Protein AF-A0A849ZFU4-F1 (afdb_monomer_lite)

Sequence (207 aa):
TGYGSMSGAARADALMAKTKLSFPTVVPKWFFINEISAGSWPDQAAYRSWVVAFAKRLSQHHGRSVIIAAPFRTPGHHPDSWKALASYAYVAAEVYLTGAEINKSGNSVSYARGKYQQSIDAYASVGVPKSRLMLVEHFGNTAAGADWGRAGVSEAGWKNAIEARSTAAGDLGFAGFISYSWAGNQHGETQANRIEAIGTYAAQSLP

Secondary structure (DSSP, 8-state):
--TTTS-HHHHHHHHHHHHHHH-SS---SEEEE----TTHHHH-HHHHHHHHHHHHIIIIIT--EEEEEE--SS--S-HHHHHHHHTTSEEEEE----HHHHHHTTS-HHHHHHHHHHHHHHHHHTT--GGGEEEEEE--BPPTT-SSTTTT--HHHHHHHHHHHHHHHHTS--S-EEEE-SS-BTT---HHHHHHHHHHHHHS---

Structure (mmCIF, N/CA/C/O backbone):
data_AF-A0A849ZFU4-F1
#
_entry.id   AF-A0A849ZFU4-F1
#
loop_
_atom_site.group_PDB
_atom_site.id
_atom_site.type_symbol
_atom_site.label_atom_id
_atom_site.label_alt_id
_atom_site.label_comp_id
_atom_site.label_asym_id
_atom_site.label_entity_id
_atom_site.label_seq_id
_atom_site.pdbx_PDB_ins_code
_atom_site.Cartn_x
_atom_site.Cartn_y
_atom_site.Cartn_z
_atom_site.occupancy
_atom_site.B_iso_or_equiv
_atom_site.auth_seq_id
_atom_site.auth_comp_id
_atom_site.auth_asym_id
_atom_site.auth_atom_id
_atom_site.pdbx_PDB_model_num
ATOM 1 N N . THR A 1 1 ? 14.609 15.027 -9.840 1.00 50.22 1 THR A N 1
ATOM 2 C CA . THR A 1 1 ? 13.642 15.161 -10.947 1.00 50.22 1 THR A CA 1
ATOM 3 C C . THR A 1 1 ? 12.942 13.829 -11.172 1.00 50.22 1 THR A C 1
ATOM 5 O O . THR A 1 1 ? 13.537 12.791 -10.884 1.00 50.22 1 THR A O 1
ATOM 8 N N . GLY A 1 2 ? 11.657 13.860 -11.535 1.00 73.19 2 GLY A N 1
ATOM 9 C CA . GLY A 1 2 ? 10.755 12.698 -11.548 1.00 73.19 2 GLY A CA 1
ATOM 10 C C . GLY A 1 2 ? 10.171 12.410 -12.934 1.00 73.19 2 GLY A C 1
ATOM 11 O O . GLY A 1 2 ? 10.849 12.601 -13.945 1.00 73.19 2 GLY A O 1
ATOM 12 N N . TYR A 1 3 ? 8.921 11.941 -12.967 1.00 85.81 3 TYR A N 1
ATOM 13 C CA . TYR A 1 3 ? 8.136 11.799 -14.197 1.00 85.81 3 TYR A CA 1
ATOM 14 C C . TYR A 1 3 ? 8.141 13.101 -15.020 1.00 85.81 3 TYR A C 1
ATOM 16 O O . TYR A 1 3 ? 8.150 14.193 -14.456 1.00 85.81 3 TYR A O 1
ATOM 24 N N . GLY A 1 4 ? 8.197 12.978 -16.349 1.00 86.62 4 GLY A N 1
ATOM 25 C CA . GLY A 1 4 ? 8.309 14.104 -17.286 1.00 86.62 4 GLY A CA 1
ATOM 26 C C . GLY A 1 4 ? 9.742 14.580 -17.565 1.00 86.62 4 GLY A C 1
ATOM 27 O O . GLY A 1 4 ? 9.974 15.195 -18.598 1.00 86.62 4 GLY A O 1
ATOM 28 N N . SER A 1 5 ? 10.723 14.260 -16.711 1.00 90.75 5 SER A N 1
ATOM 29 C CA . SER A 1 5 ? 12.131 14.659 -16.921 1.00 90.75 5 SER A CA 1
ATOM 30 C C . SER A 1 5 ? 13.059 13.515 -17.341 1.00 90.75 5 SER A C 1
ATOM 32 O O . SER A 1 5 ? 14.155 13.757 -17.833 1.00 90.75 5 SER A O 1
ATOM 34 N N . MET A 1 6 ? 12.669 12.266 -17.091 1.00 94.50 6 MET A N 1
ATOM 35 C CA . MET A 1 6 ? 13.429 11.065 -17.454 1.00 94.50 6 MET A CA 1
ATOM 36 C C . MET A 1 6 ? 12.486 9.870 -17.579 1.00 94.50 6 MET A C 1
ATOM 38 O O . MET A 1 6 ? 11.388 9.900 -17.026 1.00 94.50 6 MET A O 1
ATOM 42 N N . SER A 1 7 ? 12.907 8.805 -18.265 1.00 96.94 7 SER A N 1
ATOM 43 C CA . SER A 1 7 ? 12.142 7.552 -18.313 1.00 96.94 7 SER A CA 1
ATOM 44 C C . SER A 1 7 ? 12.124 6.850 -16.949 1.00 96.94 7 SER A C 1
ATOM 46 O O . SER A 1 7 ? 12.991 7.083 -16.102 1.00 96.94 7 SER A O 1
ATOM 48 N N . GLY A 1 8 ? 11.153 5.956 -16.733 1.00 97.19 8 GLY A N 1
ATOM 49 C CA . GLY A 1 8 ? 11.058 5.194 -15.485 1.00 97.19 8 GLY A CA 1
ATOM 50 C C . GLY A 1 8 ? 12.308 4.350 -15.236 1.00 97.19 8 GLY A C 1
ATOM 51 O O . GLY A 1 8 ? 12.846 4.336 -14.133 1.00 97.19 8 GLY A O 1
ATOM 52 N N . ALA A 1 9 ? 12.844 3.726 -16.288 1.00 98.19 9 ALA A N 1
ATOM 53 C CA . ALA A 1 9 ? 14.085 2.962 -16.206 1.00 98.19 9 ALA A CA 1
ATOM 54 C C . ALA A 1 9 ? 15.293 3.841 -15.831 1.00 98.19 9 ALA A C 1
ATOM 56 O O . ALA A 1 9 ? 16.030 3.501 -14.908 1.00 98.19 9 ALA A O 1
ATOM 57 N N . ALA A 1 10 ? 15.455 5.006 -16.470 1.00 97.88 10 ALA A N 1
ATOM 58 C CA . ALA A 1 10 ? 16.537 5.932 -16.133 1.00 97.88 10 ALA A CA 1
ATOM 59 C C . ALA A 1 10 ? 16.421 6.441 -14.685 1.00 97.88 10 ALA A C 1
ATOM 61 O O . ALA A 1 10 ? 17.425 6.578 -13.984 1.00 97.88 10 ALA A O 1
ATOM 62 N N . ARG A 1 11 ? 15.192 6.656 -14.193 1.00 97.06 11 ARG A N 1
ATOM 63 C CA . ARG A 1 11 ? 14.959 7.028 -12.794 1.00 97.06 11 ARG A CA 1
ATOM 64 C C . ARG A 1 11 ? 15.359 5.921 -11.821 1.00 97.06 11 ARG A C 1
ATOM 66 O O . ARG A 1 11 ? 15.935 6.231 -10.779 1.00 97.06 11 ARG A O 1
ATOM 73 N N . ALA A 1 12 ? 15.068 4.664 -12.146 1.00 97.50 12 ALA A N 1
ATOM 74 C CA . ALA A 1 12 ? 15.479 3.513 -11.344 1.00 97.50 12 ALA A CA 1
ATOM 75 C C . ALA A 1 12 ? 17.009 3.382 -11.289 1.00 97.50 12 ALA A C 1
ATOM 77 O O . ALA A 1 12 ? 17.565 3.186 -10.210 1.00 97.50 12 ALA A O 1
ATOM 78 N N . ASP A 1 13 ? 17.695 3.573 -12.416 1.00 98.12 13 ASP A N 1
ATOM 79 C CA . ASP A 1 13 ? 19.161 3.542 -12.472 1.00 98.12 13 ASP A CA 1
ATOM 80 C C . ASP A 1 13 ? 19.783 4.662 -11.626 1.00 98.12 13 ASP A C 1
ATOM 82 O O . ASP A 1 13 ? 20.683 4.411 -10.822 1.00 98.12 13 ASP A O 1
ATOM 86 N N . ALA A 1 14 ? 19.247 5.882 -11.727 1.00 96.88 14 ALA A N 1
ATOM 87 C CA . ALA A 1 14 ? 19.693 7.014 -10.919 1.00 96.88 14 ALA A CA 1
ATOM 88 C C . ALA A 1 14 ? 19.451 6.794 -9.414 1.00 96.88 14 ALA A C 1
ATOM 90 O O . ALA A 1 14 ? 20.305 7.138 -8.593 1.00 96.88 14 ALA A O 1
ATOM 91 N N . LEU A 1 15 ? 18.307 6.205 -9.039 1.00 96.12 15 LEU A N 1
ATOM 92 C CA . LEU A 1 15 ? 18.029 5.823 -7.653 1.00 96.12 15 LEU A CA 1
ATOM 93 C C . LEU A 1 15 ? 19.073 4.823 -7.154 1.00 96.12 15 LEU A C 1
ATOM 95 O O . LEU A 1 15 ? 19.670 5.049 -6.108 1.00 96.12 15 LEU A O 1
ATOM 99 N N . MET A 1 16 ? 19.347 3.768 -7.920 1.00 97.50 16 MET A N 1
ATOM 100 C CA . MET A 1 16 ? 20.306 2.735 -7.529 1.00 97.50 16 MET A CA 1
ATOM 101 C C . MET A 1 16 ? 21.739 3.255 -7.428 1.00 97.50 16 MET A C 1
ATOM 103 O O . MET A 1 16 ? 22.457 2.864 -6.508 1.00 97.50 16 MET A O 1
ATOM 107 N N . ALA A 1 17 ? 22.154 4.157 -8.321 1.00 97.12 17 ALA A N 1
ATOM 108 C CA . ALA A 1 17 ? 23.443 4.834 -8.215 1.00 97.12 17 ALA A CA 1
ATOM 109 C C . ALA A 1 17 ? 23.540 5.628 -6.903 1.00 97.12 17 ALA A C 1
ATOM 111 O O . ALA A 1 17 ? 24.499 5.462 -6.150 1.00 97.12 17 ALA A O 1
ATOM 112 N N . LYS A 1 18 ? 22.507 6.417 -6.575 1.00 96.56 18 LYS A N 1
ATOM 113 C CA . LYS A 1 18 ? 22.449 7.156 -5.308 1.00 96.56 18 LYS A CA 1
ATOM 114 C C . LYS A 1 18 ? 22.470 6.217 -4.100 1.00 96.56 18 LYS A C 1
ATOM 116 O O . LYS A 1 18 ? 23.219 6.458 -3.161 1.00 96.56 18 LYS A O 1
ATOM 121 N N . THR A 1 19 ? 21.692 5.136 -4.121 1.00 96.50 19 THR A N 1
ATOM 122 C CA . THR A 1 19 ? 21.639 4.184 -3.006 1.00 96.50 19 THR A CA 1
ATOM 123 C C . THR A 1 19 ? 22.984 3.501 -2.777 1.00 96.50 19 THR A C 1
ATOM 125 O O . THR A 1 19 ? 23.387 3.368 -1.631 1.00 96.50 19 THR A O 1
ATOM 128 N N . LYS A 1 20 ? 23.716 3.119 -3.830 1.00 96.31 20 LYS A N 1
ATOM 129 C CA . LYS A 1 20 ? 25.066 2.543 -3.691 1.00 96.31 20 LYS A CA 1
ATOM 130 C C . LYS A 1 20 ? 26.043 3.497 -3.003 1.00 96.31 20 LYS A C 1
ATOM 132 O O . LYS A 1 20 ? 26.851 3.053 -2.199 1.00 96.31 20 LYS A O 1
ATOM 137 N N . LEU A 1 21 ? 25.935 4.796 -3.280 1.00 96.94 21 LEU A N 1
ATOM 138 C CA . LEU A 1 21 ? 26.741 5.812 -2.600 1.00 96.94 21 LEU A CA 1
ATOM 139 C C . LEU A 1 21 ? 26.331 5.979 -1.131 1.00 96.94 21 LEU A C 1
ATOM 141 O O . LEU A 1 21 ? 27.189 6.125 -0.269 1.00 96.94 21 LEU A O 1
ATOM 145 N N . SER A 1 22 ? 25.029 5.948 -0.837 1.00 96.56 22 SER A N 1
ATOM 146 C CA . SER A 1 22 ? 24.515 6.086 0.534 1.00 96.56 22 SER A CA 1
ATOM 147 C C . SER A 1 22 ? 24.718 4.839 1.398 1.00 96.56 22 SER A C 1
ATOM 149 O O . SER A 1 22 ? 24.757 4.947 2.618 1.00 96.56 22 SER A O 1
ATOM 151 N N . PHE A 1 23 ? 24.844 3.667 0.777 1.00 95.31 23 PHE A N 1
ATOM 152 C CA . PHE A 1 23 ? 25.019 2.383 1.447 1.00 95.31 23 PHE A CA 1
ATOM 153 C C . PHE A 1 23 ? 26.210 1.625 0.837 1.00 95.31 23 PHE A C 1
ATOM 155 O O . PHE A 1 23 ? 26.012 0.630 0.132 1.00 95.31 23 PHE A O 1
ATOM 162 N N . PRO A 1 24 ? 27.450 2.086 1.090 1.00 91.50 24 PRO A N 1
ATOM 163 C CA . PRO A 1 24 ? 28.641 1.587 0.400 1.00 91.50 24 PRO A CA 1
ATOM 164 C C . PRO A 1 24 ? 28.959 0.118 0.710 1.00 91.50 24 PRO A C 1
ATOM 166 O O . PRO A 1 24 ? 29.609 -0.548 -0.089 1.00 91.50 24 PRO A O 1
ATOM 169 N N . THR A 1 25 ? 28.492 -0.399 1.850 1.00 93.81 25 THR A N 1
ATOM 170 C CA . THR A 1 25 ? 28.776 -1.773 2.294 1.00 93.81 25 THR A CA 1
ATOM 171 C C . THR A 1 25 ? 27.652 -2.753 1.954 1.00 93.81 25 THR A C 1
ATOM 173 O O . THR A 1 25 ? 27.924 -3.887 1.573 1.00 93.81 25 THR A O 1
ATOM 176 N N . VAL A 1 26 ? 26.384 -2.342 2.078 1.00 93.38 26 VAL A N 1
ATOM 177 C CA . VAL A 1 26 ? 25.223 -3.212 1.828 1.00 93.38 26 VAL A CA 1
ATOM 178 C C . VAL A 1 26 ? 24.103 -2.411 1.184 1.00 93.38 26 VAL A C 1
ATOM 180 O O . VAL A 1 26 ? 23.410 -1.647 1.848 1.00 93.38 26 VAL A O 1
ATOM 183 N N . VAL A 1 27 ? 23.869 -2.633 -0.108 1.00 94.19 27 VAL A N 1
ATOM 184 C CA . VAL A 1 27 ? 22.734 -2.023 -0.808 1.00 94.19 27 VAL A CA 1
ATOM 185 C C . VAL A 1 27 ? 21.437 -2.701 -0.353 1.00 94.19 27 VAL A C 1
ATOM 187 O O . VAL A 1 27 ? 21.328 -3.924 -0.504 1.00 94.19 27 VAL A O 1
ATOM 190 N N . PRO A 1 28 ? 20.430 -1.947 0.131 1.00 95.38 28 PRO A N 1
ATOM 191 C CA . PRO A 1 28 ? 19.142 -2.503 0.525 1.00 95.38 28 PRO A CA 1
ATOM 192 C C . PRO A 1 28 ? 18.541 -3.428 -0.540 1.00 95.38 28 PRO A C 1
ATOM 194 O O . PRO A 1 28 ? 18.657 -3.204 -1.750 1.00 95.38 28 PRO A O 1
ATOM 197 N N . LYS A 1 29 ? 17.900 -4.508 -0.091 1.00 96.25 29 LYS A N 1
ATOM 198 C CA . LYS A 1 29 ? 17.155 -5.415 -0.976 1.00 96.25 29 LYS A CA 1
ATOM 199 C C . LYS A 1 29 ? 15.772 -4.862 -1.305 1.00 96.25 29 LYS A C 1
ATOM 201 O O . LYS A 1 29 ? 15.315 -5.002 -2.437 1.00 96.25 29 LYS A O 1
ATOM 206 N N . TRP A 1 30 ? 15.132 -4.249 -0.315 1.00 96.56 30 TRP A N 1
ATOM 207 C CA . TRP A 1 30 ? 13.769 -3.747 -0.392 1.00 96.56 30 TRP A CA 1
ATOM 208 C C . TRP A 1 30 ? 13.749 -2.246 -0.641 1.00 96.56 30 TRP A C 1
ATOM 210 O O . TRP A 1 30 ? 14.472 -1.494 0.009 1.00 96.56 30 TRP A O 1
ATOM 220 N N . PHE A 1 31 ? 12.904 -1.828 -1.577 1.00 97.00 31 PHE A N 1
ATOM 221 C CA . PHE A 1 31 ? 12.664 -0.430 -1.902 1.00 97.00 31 PHE A CA 1
ATOM 222 C C . PHE A 1 31 ? 11.177 -0.147 -1.784 1.00 97.00 31 PHE A C 1
ATOM 224 O O . PHE A 1 31 ? 10.385 -0.619 -2.600 1.00 97.00 31 PHE A O 1
ATOM 231 N N . PHE A 1 32 ? 10.822 0.638 -0.772 1.00 95.38 32 PHE A N 1
ATOM 232 C CA . PHE A 1 32 ? 9.495 1.212 -0.642 1.00 95.38 32 PHE A CA 1
ATOM 233 C C . PHE A 1 32 ? 9.458 2.566 -1.345 1.00 95.38 32 PHE A C 1
ATOM 235 O O . PHE A 1 32 ? 10.266 3.452 -1.061 1.00 95.38 32 PHE A O 1
ATOM 242 N N . ILE A 1 33 ? 8.548 2.705 -2.300 1.00 94.12 33 ILE A N 1
ATOM 243 C CA . ILE A 1 33 ? 8.398 3.899 -3.121 1.00 94.12 33 ILE A CA 1
ATOM 244 C C . ILE A 1 33 ? 7.115 4.577 -2.682 1.00 94.12 33 ILE A C 1
ATOM 246 O O . ILE A 1 33 ? 6.023 4.041 -2.883 1.00 94.12 33 ILE A O 1
ATOM 250 N N . ASN A 1 34 ? 7.286 5.736 -2.049 1.00 82.00 34 ASN A N 1
ATOM 251 C CA . ASN A 1 34 ? 6.186 6.481 -1.468 1.00 82.00 34 ASN A CA 1
ATOM 252 C C . ASN A 1 34 ? 5.270 7.020 -2.573 1.00 82.00 34 ASN A C 1
ATOM 254 O O . ASN A 1 34 ? 5.638 7.975 -3.253 1.00 82.00 34 ASN A O 1
ATOM 258 N N . GLU A 1 35 ? 4.117 6.364 -2.683 1.00 84.62 35 GLU A N 1
ATOM 259 C CA . GLU A 1 35 ? 2.871 6.763 -3.339 1.00 84.62 35 GLU A CA 1
ATOM 260 C C . GLU A 1 35 ? 2.953 7.146 -4.828 1.00 84.62 35 GLU A C 1
ATOM 262 O O . GLU A 1 35 ? 3.588 8.118 -5.242 1.00 84.62 35 GLU A O 1
ATOM 267 N N . ILE A 1 36 ? 2.250 6.389 -5.671 1.00 94.56 36 ILE A N 1
ATOM 268 C CA . ILE A 1 36 ? 1.925 6.846 -7.029 1.00 94.56 36 ILE A CA 1
ATOM 269 C C . ILE A 1 36 ? 0.904 7.982 -6.973 1.00 94.56 36 ILE A C 1
ATOM 271 O O . ILE A 1 36 ? 0.036 8.016 -6.117 1.00 94.56 36 ILE A O 1
ATOM 275 N N . SER A 1 37 ? 0.958 8.902 -7.929 1.00 94.44 37 SER A N 1
ATOM 276 C CA . SER A 1 37 ? 0.062 10.057 -7.942 1.00 94.44 37 SER A CA 1
ATOM 277 C C . SER A 1 37 ? -1.397 9.643 -8.153 1.00 94.44 37 SER A C 1
ATOM 279 O O . SER A 1 37 ? -1.742 9.121 -9.219 1.00 94.44 37 SER A O 1
ATOM 281 N N . ALA A 1 38 ? -2.251 9.980 -7.181 1.00 93.31 38 ALA A N 1
ATOM 282 C CA . ALA A 1 38 ? -3.701 9.814 -7.266 1.00 93.31 38 ALA A CA 1
ATOM 283 C C . ALA A 1 38 ? -4.329 10.541 -8.470 1.00 93.31 38 ALA A C 1
ATOM 285 O O . ALA A 1 38 ? -5.312 10.064 -9.025 1.00 93.31 38 ALA A O 1
ATOM 286 N N . GLY A 1 39 ? -3.740 11.665 -8.899 1.00 93.31 39 GLY A N 1
ATOM 287 C CA . GLY A 1 39 ? -4.205 12.435 -10.057 1.00 93.31 39 GLY A CA 1
ATOM 288 C C . GLY A 1 39 ? -3.656 11.939 -11.397 1.00 93.31 39 GLY A C 1
ATOM 289 O O . GLY A 1 39 ? -4.370 11.919 -12.392 1.00 93.31 39 GLY A O 1
ATOM 290 N N . SER A 1 40 ? -2.394 11.503 -11.459 1.00 95.06 40 SER A N 1
ATOM 291 C CA . SER A 1 40 ? -1.803 11.079 -12.739 1.00 95.06 40 SER A CA 1
ATOM 292 C C . SER A 1 40 ? -2.103 9.623 -13.089 1.00 95.06 40 SER A C 1
ATOM 294 O O . SER A 1 40 ? -2.162 9.285 -14.270 1.00 95.06 40 SER A O 1
ATOM 296 N N . TRP A 1 41 ? -2.266 8.734 -12.103 1.00 95.75 41 TRP A N 1
ATOM 297 C CA . TRP A 1 41 ? -2.501 7.313 -12.373 1.00 95.75 41 TRP A CA 1
ATOM 298 C C . TRP A 1 41 ? -3.798 7.044 -13.153 1.00 95.75 41 TRP A C 1
ATOM 300 O O . TRP A 1 41 ? -3.711 6.334 -14.161 1.00 95.75 41 TRP A O 1
ATOM 310 N N . PRO A 1 42 ? -4.965 7.609 -12.782 1.00 94.38 42 PRO A N 1
ATOM 311 C CA . PRO A 1 42 ? -6.204 7.377 -13.522 1.00 94.38 42 PRO A CA 1
ATOM 312 C C . PRO A 1 42 ? -6.139 7.926 -14.951 1.00 94.38 42 PRO A C 1
ATOM 314 O O . PRO A 1 42 ? -6.525 7.239 -15.895 1.00 94.38 42 PRO A O 1
ATOM 317 N N . ASP A 1 43 ? -5.548 9.101 -15.147 1.00 94.44 43 ASP A N 1
ATOM 318 C CA . ASP A 1 43 ? -5.767 9.843 -16.393 1.00 94.44 43 ASP A CA 1
ATOM 319 C C . ASP A 1 43 ? -4.594 9.780 -17.377 1.00 94.44 43 ASP A C 1
ATOM 321 O O . ASP A 1 43 ? -4.771 10.008 -18.572 1.00 94.44 43 ASP A O 1
ATOM 325 N N . GLN A 1 44 ? -3.387 9.409 -16.933 1.00 96.19 44 GLN A N 1
ATOM 326 C CA . GLN A 1 44 ? -2.190 9.483 -17.776 1.00 96.19 44 GLN A CA 1
ATOM 327 C C . GLN A 1 44 ? -1.579 8.109 -18.061 1.00 96.19 44 GLN A C 1
ATOM 329 O O . GLN A 1 44 ? -0.800 7.561 -17.277 1.00 96.19 44 GLN A O 1
ATOM 334 N N . ALA A 1 45 ? -1.841 7.581 -19.260 1.00 97.06 45 ALA A N 1
ATOM 335 C CA . ALA A 1 45 ? -1.235 6.330 -19.729 1.00 97.06 45 ALA A CA 1
ATOM 336 C C . ALA A 1 45 ? 0.305 6.376 -19.726 1.00 97.06 45 ALA A C 1
ATOM 338 O O . ALA A 1 45 ? 0.957 5.403 -19.346 1.00 97.06 45 ALA A O 1
ATOM 339 N N . ALA A 1 46 ? 0.894 7.524 -20.083 1.00 97.50 46 ALA A N 1
ATOM 340 C CA . ALA A 1 46 ? 2.341 7.723 -20.040 1.00 97.50 46 ALA A CA 1
ATOM 341 C C . ALA A 1 46 ? 2.905 7.620 -18.611 1.00 97.50 46 ALA A C 1
ATOM 343 O O . ALA A 1 46 ? 3.973 7.038 -18.417 1.00 97.50 46 ALA A O 1
ATOM 344 N N . TYR A 1 47 ? 2.171 8.108 -17.605 1.00 97.38 47 TYR A N 1
ATOM 345 C CA . TYR A 1 47 ? 2.557 7.982 -16.201 1.00 97.38 47 TYR A CA 1
ATOM 346 C C . TYR A 1 47 ? 2.510 6.526 -15.735 1.00 97.38 47 TYR A C 1
ATOM 348 O O . TYR A 1 47 ? 3.481 6.038 -15.157 1.00 97.38 47 TYR A O 1
ATOM 356 N N . ARG A 1 48 ? 1.435 5.793 -16.052 1.00 97.69 48 ARG A N 1
ATOM 357 C CA . ARG A 1 48 ? 1.325 4.362 -15.716 1.00 97.69 48 ARG A CA 1
ATOM 358 C C . ARG A 1 48 ? 2.472 3.551 -16.319 1.00 97.69 48 ARG A C 1
ATOM 360 O O . ARG A 1 48 ? 3.167 2.835 -15.599 1.00 97.69 48 ARG A O 1
ATOM 367 N N . SER A 1 49 ? 2.744 3.737 -17.612 1.00 98.12 49 SER A N 1
ATOM 368 C CA . SER A 1 49 ? 3.874 3.099 -18.300 1.00 98.12 49 SER A CA 1
ATOM 369 C C . SER A 1 49 ? 5.220 3.455 -17.668 1.00 98.12 49 SER A C 1
ATOM 371 O O . SER A 1 49 ? 6.093 2.596 -17.531 1.00 98.12 49 SER A O 1
ATOM 373 N N . TRP A 1 50 ? 5.393 4.706 -17.234 1.00 98.25 50 TRP A N 1
ATOM 374 C CA . TRP A 1 50 ? 6.596 5.153 -16.538 1.00 98.25 50 TRP A CA 1
ATOM 375 C C . TRP A 1 50 ? 6.787 4.435 -15.194 1.00 98.25 50 TRP A C 1
ATOM 377 O O . TRP A 1 50 ? 7.883 3.940 -14.928 1.00 98.25 50 TRP A O 1
ATOM 387 N N . VAL A 1 51 ? 5.731 4.317 -14.378 1.00 98.12 51 VAL A N 1
ATOM 388 C CA . VAL A 1 51 ? 5.771 3.615 -13.080 1.00 98.12 51 VAL A CA 1
ATOM 389 C C . VAL A 1 51 ? 6.099 2.133 -13.274 1.00 98.12 51 VAL A C 1
ATOM 391 O O . VAL A 1 51 ? 6.981 1.602 -12.596 1.00 98.12 51 VAL A O 1
ATOM 394 N N . VAL A 1 52 ? 5.458 1.472 -14.244 1.00 98.62 52 VAL A N 1
ATOM 395 C CA . VAL A 1 52 ? 5.732 0.062 -14.571 1.00 98.62 52 VAL A CA 1
ATOM 396 C C . VAL A 1 52 ? 7.181 -0.122 -15.026 1.00 98.62 52 VAL A C 1
ATOM 398 O O . VAL A 1 52 ? 7.862 -1.030 -14.549 1.00 98.62 52 VAL A O 1
ATOM 401 N N . ALA A 1 53 ? 7.697 0.750 -15.899 1.00 98.69 53 ALA A N 1
ATOM 402 C CA . ALA A 1 53 ? 9.084 0.683 -16.361 1.00 98.69 53 ALA A CA 1
ATOM 403 C C . ALA A 1 53 ? 10.093 0.890 -15.220 1.00 98.69 53 ALA A C 1
ATOM 405 O O . ALA A 1 53 ? 11.122 0.214 -15.173 1.00 98.69 53 ALA A O 1
ATOM 406 N N . PHE A 1 54 ? 9.791 1.795 -14.287 1.00 98.44 54 PHE A N 1
ATOM 407 C CA . PHE A 1 54 ? 10.590 2.019 -13.087 1.00 98.44 54 PHE A CA 1
ATOM 408 C C . PHE A 1 54 ? 10.639 0.766 -12.196 1.00 98.44 54 PHE A C 1
ATOM 410 O O . PHE A 1 54 ? 11.729 0.281 -11.879 1.00 98.44 54 PHE A O 1
ATOM 417 N N . ALA A 1 55 ? 9.478 0.191 -11.858 1.00 98.62 55 ALA A N 1
ATOM 418 C CA . ALA A 1 55 ? 9.389 -1.020 -11.040 1.00 98.62 55 ALA A CA 1
ATOM 419 C C . ALA A 1 55 ? 10.084 -2.215 -11.712 1.00 98.62 55 ALA A C 1
ATOM 421 O O . ALA A 1 55 ? 10.896 -2.901 -11.087 1.00 98.62 55 ALA A O 1
ATOM 422 N N . LYS A 1 56 ? 9.846 -2.408 -13.016 1.00 98.75 56 LYS A N 1
ATOM 423 C CA . LYS A 1 56 ? 10.504 -3.437 -13.830 1.00 98.75 56 LYS A CA 1
ATOM 424 C C . LYS A 1 56 ? 12.021 -3.310 -13.785 1.00 98.75 56 LYS A C 1
ATOM 426 O O . LYS A 1 56 ? 12.707 -4.312 -13.603 1.00 98.75 56 LYS A O 1
ATOM 431 N N . ARG A 1 57 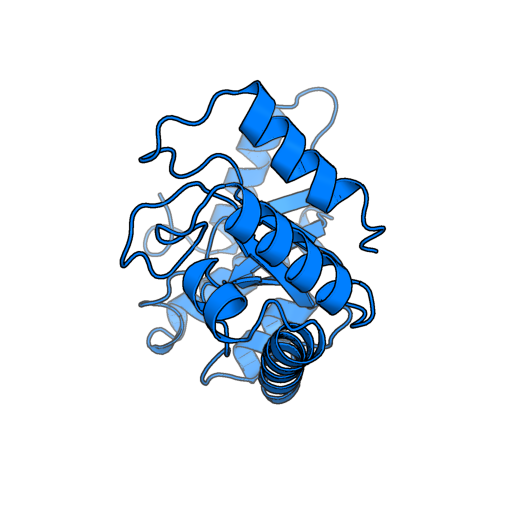? 12.563 -2.097 -13.941 1.00 98.69 57 ARG A N 1
ATOM 432 C CA . ARG A 1 57 ? 14.014 -1.869 -13.941 1.00 98.69 57 ARG A CA 1
ATOM 433 C C . ARG A 1 57 ? 14.630 -2.189 -12.579 1.00 98.69 57 ARG A C 1
ATOM 435 O O . ARG A 1 57 ? 15.626 -2.904 -12.532 1.00 98.69 57 ARG A O 1
ATOM 442 N N . LEU A 1 58 ? 14.033 -1.732 -11.476 1.00 98.50 58 LEU A N 1
ATOM 443 C CA . LEU A 1 58 ? 14.509 -2.084 -10.131 1.00 98.50 58 LEU A CA 1
ATOM 444 C C . LEU A 1 58 ? 14.460 -3.597 -9.878 1.00 98.50 58 LEU A C 1
ATOM 446 O O . LEU A 1 58 ? 15.426 -4.166 -9.370 1.00 98.50 58 LEU A O 1
ATOM 450 N N . SER A 1 59 ? 13.362 -4.245 -10.264 1.00 98.44 59 SER A N 1
ATOM 451 C CA . SER A 1 59 ? 13.158 -5.672 -10.030 1.00 98.44 59 SER A CA 1
ATOM 452 C C . SER A 1 59 ? 14.057 -6.547 -10.902 1.00 98.44 59 SER A C 1
ATOM 454 O O . SER A 1 59 ? 14.857 -7.320 -10.384 1.00 98.44 59 SER A O 1
ATOM 456 N N . GLN A 1 60 ? 13.982 -6.404 -12.225 1.00 98.25 60 GLN A N 1
ATOM 457 C CA . GLN A 1 60 ? 14.633 -7.327 -13.156 1.00 98.25 60 GLN A CA 1
ATOM 458 C C . GLN A 1 60 ? 16.098 -6.989 -13.432 1.00 98.25 60 GLN A C 1
ATOM 460 O O . GLN A 1 60 ? 16.897 -7.898 -13.623 1.00 98.25 60 GLN A O 1
ATOM 465 N N . HIS A 1 61 ? 16.462 -5.703 -13.478 1.00 98.19 61 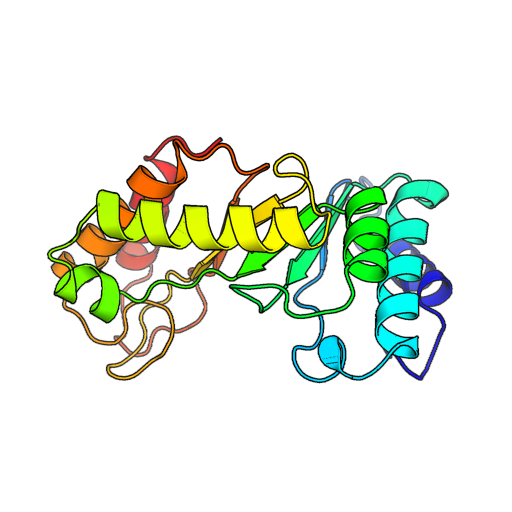HIS A N 1
ATOM 466 C CA . HIS A 1 61 ? 17.839 -5.310 -13.790 1.00 98.19 61 HIS A CA 1
ATOM 467 C C . HIS A 1 61 ? 18.703 -5.194 -12.532 1.00 98.19 61 HIS A C 1
ATOM 469 O O . HIS A 1 61 ? 19.839 -5.654 -12.524 1.00 98.19 61 HIS A O 1
ATOM 475 N N . HIS A 1 62 ? 18.162 -4.617 -11.454 1.00 97.88 62 HIS A N 1
ATOM 476 C CA . HIS A 1 62 ? 18.901 -4.451 -10.195 1.00 97.88 62 HIS A CA 1
ATOM 477 C C . HIS A 1 62 ? 18.621 -5.556 -9.165 1.00 97.88 62 HIS A C 1
ATOM 479 O O . HIS A 1 62 ? 19.245 -5.576 -8.101 1.00 97.88 62 HIS A O 1
ATOM 485 N N . GLY A 1 63 ? 17.700 -6.485 -9.442 1.00 97.62 63 GLY A N 1
ATOM 486 C CA . GLY A 1 63 ? 17.393 -7.613 -8.555 1.00 97.62 63 GLY A CA 1
ATOM 487 C C . GLY A 1 63 ? 16.794 -7.189 -7.212 1.00 97.62 63 GLY A C 1
ATOM 488 O O . GLY A 1 63 ? 17.101 -7.802 -6.189 1.00 97.62 63 GLY A O 1
ATOM 489 N N . ARG A 1 64 ? 16.046 -6.077 -7.170 1.00 97.88 64 ARG A N 1
ATOM 490 C CA . ARG A 1 64 ? 15.456 -5.533 -5.936 1.00 97.88 64 ARG A CA 1
ATOM 491 C C . ARG A 1 64 ? 14.024 -6.022 -5.726 1.00 97.88 64 ARG A C 1
ATOM 493 O O . ARG A 1 64 ? 13.280 -6.233 -6.680 1.00 97.88 64 ARG A O 1
ATOM 500 N N . SER A 1 65 ? 13.614 -6.125 -4.467 1.00 98.19 65 SER A N 1
ATOM 501 C CA . SER A 1 65 ? 12.203 -6.258 -4.105 1.00 98.19 65 SER A CA 1
ATOM 502 C C . SER A 1 65 ? 11.580 -4.866 -4.024 1.00 98.19 65 SER A C 1
ATOM 504 O O . SER A 1 65 ? 12.055 -4.020 -3.267 1.00 98.19 65 SER A O 1
ATOM 506 N N . VAL A 1 66 ? 10.533 -4.616 -4.807 1.00 98.44 66 VAL A N 1
ATOM 507 C CA . VAL A 1 66 ? 9.914 -3.289 -4.926 1.00 98.44 66 VAL A CA 1
ATOM 508 C C . VAL A 1 66 ? 8.528 -3.312 -4.305 1.00 98.44 66 VAL A C 1
ATOM 510 O O . VAL A 1 66 ? 7.752 -4.228 -4.566 1.00 98.44 66 VAL A O 1
ATOM 513 N N . ILE A 1 67 ? 8.222 -2.289 -3.517 1.00 98.44 67 ILE A N 1
ATOM 514 C CA . ILE A 1 67 ? 6.892 -2.016 -2.986 1.00 98.44 67 ILE A CA 1
ATOM 515 C C . ILE A 1 67 ? 6.489 -0.625 -3.474 1.00 98.44 67 ILE A C 1
ATOM 517 O O . ILE A 1 67 ? 7.218 0.343 -3.249 1.00 98.44 67 ILE A O 1
ATOM 521 N N . ILE A 1 68 ? 5.345 -0.526 -4.143 1.00 97.69 68 ILE A N 1
ATOM 522 C CA . ILE A 1 68 ? 4.777 0.739 -4.613 1.00 97.69 68 ILE A CA 1
ATOM 523 C C . ILE A 1 68 ? 3.526 1.035 -3.793 1.00 97.69 68 ILE A C 1
ATOM 525 O O . ILE A 1 68 ? 2.575 0.255 -3.856 1.00 97.69 68 ILE A O 1
ATOM 529 N N . ALA A 1 69 ? 3.514 2.141 -3.043 1.00 96.50 69 ALA A N 1
ATOM 530 C CA . ALA A 1 69 ? 2.290 2.570 -2.370 1.00 96.50 69 ALA A CA 1
ATOM 531 C C . ALA A 1 69 ? 1.279 3.107 -3.390 1.00 96.50 69 ALA A C 1
ATOM 533 O O . ALA A 1 69 ? 1.647 3.804 -4.340 1.00 96.50 69 ALA A O 1
ATOM 534 N N . ALA A 1 70 ? 0.018 2.751 -3.193 1.00 96.44 70 ALA A N 1
ATOM 535 C CA . ALA A 1 70 ? -1.110 3.125 -4.019 1.00 96.44 70 ALA A CA 1
ATOM 536 C C . ALA A 1 70 ? -2.155 3.807 -3.126 1.00 96.44 70 ALA A C 1
ATOM 538 O O . ALA A 1 70 ? -2.751 3.119 -2.290 1.00 96.44 70 ALA A O 1
ATOM 539 N N . PRO A 1 71 ? -2.431 5.110 -3.321 1.00 94.88 71 PRO A N 1
ATOM 540 C CA . PRO A 1 71 ? -3.359 5.886 -2.493 1.00 94.88 71 PRO A CA 1
ATOM 541 C C . PRO A 1 71 ? -4.816 5.616 -2.866 1.00 94.88 71 PRO A C 1
ATOM 543 O O . PRO A 1 71 ? -5.651 6.506 -3.017 1.00 94.88 71 PRO A O 1
ATOM 546 N N . PHE A 1 72 ? -5.108 4.346 -3.109 1.00 95.12 72 PHE A N 1
ATOM 547 C CA . PHE A 1 72 ? -6.377 3.876 -3.600 1.00 95.12 72 PHE A CA 1
ATOM 548 C C . PHE A 1 72 ? -6.814 2.717 -2.730 1.00 95.12 72 PHE A C 1
ATOM 550 O O . PHE A 1 72 ? -6.297 1.601 -2.830 1.00 95.12 72 PHE A O 1
ATOM 557 N N . ARG A 1 73 ? -7.857 2.962 -1.947 1.00 94.38 73 ARG A N 1
ATOM 558 C CA . ARG A 1 73 ? -8.603 1.887 -1.303 1.00 94.38 73 ARG A CA 1
ATOM 559 C C . ARG A 1 73 ? -9.202 0.927 -2.333 1.00 94.38 73 ARG A C 1
ATOM 561 O O . ARG A 1 73 ? -9.258 -0.277 -2.097 1.00 94.38 73 ARG A O 1
ATOM 568 N N . THR A 1 74 ? -9.612 1.465 -3.480 1.00 95.19 74 THR A N 1
ATOM 569 C CA . THR A 1 74 ? -10.096 0.723 -4.649 1.00 95.19 74 THR A CA 1
ATOM 570 C C . THR A 1 74 ? -9.383 1.234 -5.909 1.00 95.19 74 THR A C 1
ATOM 572 O O . THR A 1 74 ? -9.497 2.423 -6.205 1.00 95.19 74 THR A O 1
ATOM 575 N N . PRO A 1 75 ? -8.681 0.382 -6.674 1.00 92.81 75 PRO A N 1
ATOM 576 C CA . PRO A 1 75 ? -7.715 0.790 -7.709 1.00 92.81 75 PRO A CA 1
ATOM 577 C C . PRO A 1 75 ? -8.279 1.418 -8.996 1.00 92.81 75 PRO A C 1
ATOM 579 O O . PRO A 1 75 ? -7.513 1.693 -9.923 1.00 92.81 75 PRO A O 1
ATOM 582 N N . GLY A 1 76 ? -9.585 1.677 -9.077 1.00 88.19 76 GLY A N 1
ATOM 583 C CA . GLY A 1 76 ? -10.214 2.280 -10.252 1.00 88.19 76 GLY A CA 1
ATOM 584 C C . GLY A 1 76 ? -10.014 1.456 -11.533 1.00 88.19 76 GLY A C 1
ATOM 585 O O . GLY A 1 76 ? -10.043 0.228 -11.509 1.00 88.19 76 GLY A O 1
ATOM 586 N N . HIS A 1 77 ? -9.835 2.140 -12.665 1.00 84.56 77 HIS A N 1
ATOM 587 C CA . HIS A 1 77 ? -9.675 1.532 -13.992 1.00 84.56 77 HIS A CA 1
ATOM 588 C C . HIS A 1 77 ? -8.206 1.146 -14.305 1.00 84.56 77 HIS A C 1
ATOM 590 O O . HIS A 1 77 ? -7.303 1.355 -13.497 1.00 84.56 77 HIS A O 1
ATOM 596 N N . HIS A 1 78 ? -7.958 0.621 -15.516 1.00 95.69 78 HIS A N 1
ATOM 597 C CA . HIS A 1 78 ? -6.643 0.213 -16.075 1.00 95.69 78 HIS A CA 1
ATOM 598 C C . HIS A 1 78 ? -6.082 -1.139 -15.593 1.00 95.69 78 HIS A C 1
ATOM 600 O O . HIS A 1 78 ? -4.932 -1.198 -15.141 1.00 95.69 78 HIS A O 1
ATOM 606 N N . PRO A 1 79 ? -6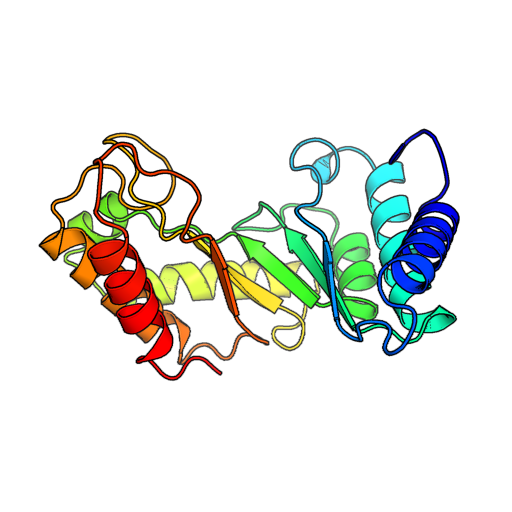.837 -2.246 -15.744 1.00 97.31 79 PRO A N 1
ATOM 607 C CA . PRO A 1 79 ? -6.411 -3.580 -15.305 1.00 97.31 79 PRO A CA 1
ATOM 608 C C . PRO A 1 79 ? -5.056 -4.013 -15.883 1.00 97.31 79 PRO A C 1
ATOM 610 O O . PRO A 1 79 ? -4.219 -4.548 -15.161 1.00 97.31 79 PRO A O 1
ATOM 613 N N . ASP A 1 80 ? -4.768 -3.704 -17.149 1.00 98.12 80 ASP A N 1
ATOM 614 C CA . ASP A 1 80 ? -3.490 -4.084 -17.766 1.00 98.12 80 ASP A CA 1
ATOM 615 C C . ASP A 1 80 ? -2.285 -3.405 -17.103 1.00 98.12 80 ASP A C 1
ATOM 617 O O . ASP A 1 80 ? -1.232 -4.020 -16.933 1.00 98.12 80 ASP A O 1
ATOM 621 N N . SER A 1 81 ? -2.437 -2.145 -16.680 1.00 98.38 81 SER A N 1
ATOM 622 C CA . SER A 1 81 ? -1.368 -1.409 -15.992 1.00 98.38 81 SER A CA 1
ATOM 623 C C . SER A 1 81 ? -1.140 -1.943 -14.579 1.00 98.38 81 SER A C 1
ATOM 625 O O . SER A 1 81 ? 0.008 -2.112 -14.166 1.00 98.38 81 SER A O 1
ATOM 627 N N . TRP A 1 82 ? -2.218 -2.259 -13.858 1.00 98.50 82 TRP A N 1
ATOM 628 C CA . TRP A 1 82 ? -2.151 -2.867 -12.530 1.00 98.50 82 TRP A CA 1
ATOM 629 C C . TRP A 1 82 ? -1.514 -4.256 -12.561 1.00 98.50 82 TRP A C 1
ATOM 631 O O . TRP A 1 82 ? -0.570 -4.519 -11.813 1.00 98.50 82 TRP A O 1
ATOM 641 N N . LYS A 1 83 ? -1.951 -5.116 -13.485 1.00 98.44 83 LYS A N 1
ATOM 642 C CA . LYS A 1 83 ? -1.373 -6.446 -13.709 1.00 98.44 83 LYS A CA 1
ATOM 643 C C . LYS A 1 83 ? 0.110 -6.375 -14.084 1.00 98.44 83 LYS A C 1
ATOM 645 O O . LYS A 1 83 ? 0.927 -7.140 -13.560 1.00 98.44 83 LYS A O 1
ATOM 650 N N . ALA A 1 84 ? 0.483 -5.442 -14.963 1.00 98.56 84 ALA A N 1
ATOM 651 C CA . ALA A 1 84 ? 1.879 -5.226 -15.332 1.00 98.56 84 ALA A CA 1
ATOM 652 C C . ALA A 1 84 ? 2.719 -4.762 -14.132 1.00 98.56 84 ALA A C 1
ATOM 654 O O . ALA A 1 84 ? 3.816 -5.277 -13.920 1.00 98.56 84 ALA A O 1
ATOM 655 N N . LEU A 1 85 ? 2.203 -3.842 -13.310 1.00 98.56 85 LEU A N 1
ATOM 656 C CA . LEU A 1 85 ? 2.892 -3.384 -12.104 1.00 98.56 85 LEU A CA 1
ATOM 657 C C . LEU A 1 85 ? 3.097 -4.526 -11.096 1.00 98.56 85 LEU A C 1
ATOM 659 O O . LEU A 1 85 ? 4.217 -4.736 -10.626 1.00 98.56 85 LEU A O 1
ATOM 663 N N . ALA A 1 86 ? 2.050 -5.312 -10.830 1.00 98.50 86 ALA A N 1
ATOM 664 C CA . ALA A 1 86 ? 2.082 -6.442 -9.898 1.00 98.50 86 ALA A CA 1
ATOM 665 C C . ALA A 1 86 ? 3.026 -7.583 -10.333 1.00 98.50 86 ALA A C 1
ATOM 667 O O . ALA A 1 86 ? 3.416 -8.424 -9.522 1.00 98.50 86 ALA A O 1
ATOM 668 N N . SER A 1 87 ? 3.438 -7.606 -11.605 1.00 98.50 87 SER A N 1
ATOM 669 C CA . SER A 1 87 ? 4.448 -8.548 -12.104 1.00 98.50 87 SER A CA 1
ATOM 670 C C . SER A 1 87 ? 5.872 -8.200 -11.642 1.00 98.50 87 SER A C 1
ATOM 672 O O . SER A 1 87 ? 6.751 -9.060 -11.673 1.00 98.50 87 SER A O 1
ATOM 674 N N . TYR A 1 88 ? 6.109 -6.958 -11.202 1.00 98.62 88 TYR A N 1
ATOM 675 C CA . TYR A 1 88 ? 7.438 -6.449 -10.833 1.00 98.62 88 TYR A CA 1
ATOM 676 C C . TYR A 1 88 ? 7.523 -5.886 -9.411 1.00 98.62 88 TYR A C 1
ATOM 678 O O . TYR A 1 88 ? 8.625 -5.713 -8.890 1.00 98.62 88 TYR A O 1
ATOM 686 N N . ALA A 1 89 ? 6.388 -5.599 -8.779 1.00 98.56 89 ALA A N 1
ATOM 687 C CA . ALA A 1 89 ? 6.326 -5.016 -7.448 1.00 98.56 89 ALA A CA 1
ATOM 688 C C . ALA A 1 89 ? 5.183 -5.610 -6.620 1.00 98.56 89 ALA A C 1
ATOM 690 O O . ALA A 1 89 ? 4.207 -6.134 -7.155 1.00 98.56 89 ALA A O 1
ATOM 691 N N . TYR A 1 90 ? 5.303 -5.479 -5.302 1.00 98.69 90 TYR A N 1
ATOM 692 C CA . TYR A 1 90 ? 4.144 -5.485 -4.422 1.00 98.69 90 TYR A CA 1
ATOM 693 C C . TYR A 1 90 ? 3.419 -4.142 -4.555 1.00 98.69 90 TYR A C 1
ATOM 695 O O . TYR A 1 90 ? 4.056 -3.087 -4.621 1.00 98.69 90 TYR A O 1
ATOM 703 N N . VAL A 1 91 ? 2.094 -4.186 -4.590 1.00 98.38 91 VAL A N 1
ATOM 704 C CA . VAL A 1 91 ? 1.218 -3.016 -4.543 1.00 98.38 91 VAL A CA 1
ATOM 705 C C . VAL A 1 91 ? 0.757 -2.860 -3.104 1.00 98.38 91 VAL A C 1
ATOM 707 O O . VAL A 1 91 ? 0.144 -3.773 -2.560 1.00 98.38 91 VAL A O 1
ATOM 710 N N . ALA A 1 92 ? 1.070 -1.734 -2.476 1.00 97.38 92 ALA A N 1
ATOM 711 C CA . ALA A 1 92 ? 0.679 -1.460 -1.102 1.00 97.38 92 ALA A CA 1
ATOM 712 C C . ALA A 1 92 ? -0.522 -0.510 -1.097 1.00 97.38 92 ALA A C 1
ATOM 714 O O . ALA A 1 92 ? -0.373 0.679 -1.366 1.00 97.38 92 ALA A O 1
ATOM 715 N N . ALA A 1 93 ? -1.711 -1.056 -0.859 1.00 97.00 93 ALA A N 1
ATOM 716 C CA . ALA A 1 93 ? -2.968 -0.325 -0.920 1.00 97.00 93 ALA A CA 1
ATOM 717 C C . ALA A 1 93 ? -3.220 0.459 0.368 1.00 97.00 93 ALA A C 1
ATOM 719 O O . ALA A 1 93 ? -3.265 -0.119 1.454 1.00 97.00 93 ALA A O 1
ATOM 720 N N . GLU A 1 94 ? -3.444 1.761 0.239 1.00 94.31 94 GLU A N 1
ATOM 721 C CA . GLU A 1 94 ? -3.857 2.620 1.346 1.00 94.31 94 GLU A CA 1
ATOM 722 C C . GLU A 1 94 ? -5.345 2.427 1.632 1.00 94.31 94 GLU A C 1
ATOM 724 O O . GLU A 1 94 ? -6.219 2.908 0.907 1.00 94.31 94 GLU A O 1
ATOM 729 N N . VAL A 1 95 ? -5.637 1.679 2.697 1.00 93.88 95 VAL A N 1
ATOM 730 C CA . VAL A 1 95 ? -7.005 1.360 3.129 1.00 93.88 95 VAL A CA 1
ATOM 731 C C . VAL A 1 95 ? -7.268 2.008 4.479 1.00 93.88 95 VAL A C 1
ATOM 733 O O . VAL A 1 95 ? -7.649 1.353 5.437 1.00 93.88 95 VAL A O 1
ATOM 736 N N . TYR A 1 96 ? -7.064 3.320 4.568 1.00 91.69 96 TYR A N 1
ATOM 737 C CA . TYR A 1 96 ? -7.206 4.033 5.833 1.00 91.69 96 TYR A CA 1
ATOM 738 C C . TYR A 1 96 ? -8.637 3.948 6.371 1.00 91.69 96 TYR A C 1
ATOM 740 O O . TYR A 1 96 ? -9.584 4.452 5.764 1.00 91.69 96 TYR A O 1
ATOM 748 N N . LEU A 1 97 ? -8.776 3.298 7.528 1.00 94.50 97 LEU A N 1
ATOM 749 C CA . LEU A 1 97 ? -9.986 3.308 8.344 1.00 94.50 97 LEU A CA 1
ATOM 750 C C . LEU A 1 97 ? -9.734 4.218 9.547 1.00 94.50 97 LEU A C 1
ATOM 752 O O . LEU A 1 97 ? -8.827 3.971 10.346 1.00 94.50 97 LEU A O 1
ATOM 756 N N . THR A 1 98 ? -10.511 5.292 9.674 1.00 95.06 98 THR A N 1
ATOM 757 C CA . THR A 1 98 ? -10.269 6.287 10.728 1.00 95.06 98 THR A CA 1
ATOM 758 C C . THR A 1 98 ? -10.695 5.782 12.102 1.00 95.06 98 THR A C 1
ATOM 760 O O . THR A 1 98 ? -11.579 4.932 12.235 1.00 95.06 98 THR A O 1
ATOM 763 N N . GLY A 1 99 ? -10.119 6.360 13.158 1.00 95.12 99 GLY A N 1
ATOM 764 C CA . GLY A 1 99 ? -10.549 6.097 14.531 1.00 95.12 99 GLY A CA 1
ATOM 765 C C . GLY A 1 99 ? -12.034 6.392 14.722 1.00 95.12 99 GLY A C 1
ATOM 766 O O . GLY A 1 99 ? -12.746 5.582 15.314 1.00 95.12 99 GLY A O 1
ATOM 767 N N . ALA A 1 100 ? -12.519 7.499 14.156 1.00 96.62 100 ALA A N 1
ATOM 768 C CA . ALA A 1 100 ? -13.930 7.875 14.189 1.00 96.62 100 ALA A CA 1
ATOM 769 C C . ALA A 1 100 ? -14.833 6.859 13.468 1.00 96.62 100 ALA A C 1
ATOM 771 O O . ALA A 1 100 ? -15.867 6.472 14.013 1.00 96.62 100 ALA A O 1
ATOM 772 N N . GLU A 1 101 ? -14.437 6.388 12.279 1.00 97.19 101 GLU A N 1
ATOM 773 C CA . GLU A 1 101 ? -15.167 5.362 11.523 1.00 97.19 101 GLU A CA 1
ATOM 774 C C . GLU A 1 101 ? -15.286 4.063 12.330 1.00 97.19 101 GLU A C 1
ATOM 776 O O . GLU A 1 101 ? -16.384 3.526 12.498 1.00 97.19 101 GLU A O 1
ATOM 781 N N . ILE A 1 102 ? -14.170 3.585 12.886 1.00 97.38 102 ILE A N 1
ATOM 782 C CA . ILE A 1 102 ? -14.142 2.331 13.641 1.00 97.38 102 ILE A CA 1
ATOM 783 C C . ILE A 1 102 ? -14.905 2.451 14.964 1.00 97.38 102 ILE A C 1
ATOM 785 O O . ILE A 1 102 ? -15.698 1.564 15.283 1.00 97.38 102 ILE A O 1
ATOM 789 N N . ASN A 1 103 ? -14.771 3.557 15.698 1.00 97.81 103 ASN A N 1
ATOM 790 C CA . ASN A 1 103 ? -15.537 3.763 16.931 1.00 97.81 103 ASN A CA 1
ATOM 791 C C . ASN A 1 103 ? -17.045 3.826 16.652 1.00 97.81 103 ASN A C 1
ATOM 793 O O . ASN A 1 103 ? -17.822 3.211 17.378 1.00 97.81 103 ASN A O 1
ATOM 797 N N . LYS A 1 104 ? -17.467 4.483 15.561 1.00 97.69 104 LYS A N 1
ATOM 798 C CA . LYS A 1 104 ? -18.878 4.517 15.139 1.00 97.69 104 LYS A CA 1
ATOM 799 C C . LYS A 1 104 ? -19.426 3.124 14.805 1.00 97.69 104 LYS A C 1
ATOM 801 O O . LYS A 1 104 ? -20.612 2.882 14.997 1.00 97.69 104 LYS A O 1
ATOM 806 N N . SER A 1 105 ? -18.575 2.206 14.341 1.00 97.62 105 SER A N 1
ATOM 807 C CA . SER A 1 105 ? -18.939 0.798 14.117 1.00 97.62 105 SER A CA 1
ATOM 808 C C . SER A 1 105 ? -19.019 -0.045 15.403 1.00 97.62 105 SER A C 1
ATOM 810 O O . SER A 1 105 ? -19.281 -1.243 15.324 1.00 97.62 105 SER A O 1
ATOM 812 N N . GLY A 1 106 ? -18.758 0.547 16.575 1.00 97.62 106 GLY A N 1
ATOM 813 C CA . GLY A 1 106 ? -18.636 -0.179 17.840 1.00 97.62 106 GLY A CA 1
ATOM 814 C C . GLY A 1 106 ? -17.313 -0.936 17.982 1.00 97.62 106 GLY A C 1
ATOM 815 O O . GLY A 1 106 ? -17.281 -1.971 18.636 1.00 97.62 106 GLY A O 1
ATOM 816 N N . ASN A 1 107 ? -16.232 -0.451 17.353 1.00 96.25 107 ASN A N 1
ATOM 817 C CA . ASN A 1 107 ? -14.933 -1.136 17.269 1.00 96.25 107 ASN A CA 1
ATOM 818 C C . ASN A 1 107 ? -15.042 -2.553 16.674 1.00 96.25 107 ASN A C 1
ATOM 820 O O . ASN A 1 107 ? -14.398 -3.499 17.122 1.00 96.25 107 ASN A O 1
ATOM 824 N N . SER A 1 108 ? -15.890 -2.707 15.654 1.00 97.06 108 SER A N 1
ATOM 825 C CA . SER A 1 108 ? -16.206 -4.007 15.072 1.00 97.06 108 SER A CA 1
ATOM 826 C C . SER A 1 108 ? -15.075 -4.547 14.187 1.00 97.06 108 SER A C 1
ATOM 828 O O . SER A 1 108 ? -14.769 -4.003 13.122 1.00 97.06 108 SER A O 1
ATOM 830 N N . VAL A 1 109 ? -14.512 -5.693 14.586 1.00 95.69 109 VAL A N 1
ATOM 831 C CA . VAL A 1 109 ? -13.548 -6.464 13.778 1.00 95.69 109 VAL A CA 1
ATOM 832 C C . VAL A 1 109 ? -14.171 -6.898 12.449 1.00 95.69 109 VAL A C 1
ATOM 834 O O . VAL A 1 109 ? -13.521 -6.822 11.409 1.00 95.69 109 VAL A O 1
ATOM 837 N N . SER A 1 110 ? -15.439 -7.326 12.441 1.00 96.94 110 SER A N 1
ATOM 838 C CA . SER A 1 110 ? -16.107 -7.770 11.209 1.00 96.94 110 SER A CA 1
ATOM 839 C C . SER A 1 110 ? -16.323 -6.620 10.225 1.00 96.94 110 SER A C 1
ATOM 841 O O . SER A 1 110 ? -16.181 -6.819 9.018 1.00 96.94 110 SER A O 1
ATOM 843 N N . TYR A 1 111 ? -16.587 -5.410 10.730 1.00 97.44 111 TYR A N 1
ATOM 844 C CA . TYR A 1 111 ? -16.665 -4.206 9.909 1.00 97.44 111 TYR A CA 1
ATOM 845 C C . TYR A 1 111 ? -15.322 -3.914 9.231 1.00 97.44 111 TYR A C 1
ATOM 847 O O . TYR A 1 111 ? -15.264 -3.832 8.002 1.00 97.44 111 TYR A O 1
ATOM 855 N N . ALA A 1 112 ? -14.235 -3.822 10.009 1.00 96.06 112 ALA A N 1
ATOM 856 C CA . ALA A 1 112 ? -12.895 -3.584 9.470 1.00 96.06 112 ALA A CA 1
ATOM 857 C C . ALA A 1 112 ? -12.483 -4.684 8.475 1.00 96.06 112 ALA A C 1
ATOM 859 O O . ALA A 1 112 ? -12.019 -4.391 7.373 1.00 96.06 112 ALA A O 1
ATOM 860 N N . ARG A 1 113 ? -12.765 -5.953 8.796 1.00 96.19 113 ARG A N 1
ATOM 861 C CA . ARG A 1 113 ? -12.478 -7.092 7.914 1.00 96.19 113 ARG A CA 1
ATOM 862 C C . ARG A 1 113 ? -13.221 -6.976 6.586 1.00 96.19 113 ARG A C 1
ATOM 864 O O . ARG A 1 113 ? -12.613 -7.149 5.535 1.00 96.19 113 ARG A O 1
ATOM 871 N N . GLY A 1 114 ? -14.509 -6.629 6.614 1.00 97.38 114 GLY A N 1
ATOM 872 C CA . GLY A 1 114 ? -15.299 -6.413 5.399 1.00 97.38 114 GLY A CA 1
ATOM 873 C C . GLY A 1 114 ? -14.739 -5.285 4.530 1.00 97.38 114 GLY A C 1
ATOM 874 O O . GLY A 1 114 ? -14.695 -5.400 3.308 1.00 97.38 114 GLY A O 1
ATOM 875 N N . LYS A 1 115 ? -14.239 -4.215 5.154 1.00 97.00 115 LYS A N 1
ATOM 876 C CA . LYS A 1 115 ? -13.594 -3.099 4.457 1.00 97.00 115 LYS A CA 1
ATOM 877 C C . LYS A 1 115 ? -12.273 -3.477 3.785 1.00 97.00 115 LYS A C 1
ATOM 879 O O . LYS A 1 115 ? -12.017 -3.012 2.674 1.00 97.00 115 LYS A O 1
ATOM 884 N N . TYR A 1 116 ? -11.461 -4.310 4.425 1.00 97.00 116 TYR A N 1
ATOM 885 C CA . TYR A 1 116 ? -10.227 -4.828 3.837 1.00 97.00 116 TYR A CA 1
ATOM 886 C C . TYR A 1 116 ? -10.494 -5.851 2.735 1.00 97.00 116 TYR A C 1
ATOM 888 O O . TYR A 1 116 ? -9.872 -5.771 1.677 1.00 97.00 116 TYR A O 1
ATOM 896 N N . GLN A 1 117 ? -11.463 -6.750 2.930 1.00 97.75 117 GLN A N 1
ATOM 897 C CA . GLN A 1 117 ? -11.868 -7.713 1.906 1.00 97.75 117 GLN A CA 1
ATOM 898 C C . GLN A 1 117 ? -12.365 -7.007 0.638 1.00 97.75 117 GLN A C 1
ATOM 900 O O . GLN A 1 117 ? -11.952 -7.370 -0.456 1.00 97.75 117 GLN A O 1
ATOM 905 N N . GLN A 1 118 ? -13.144 -5.927 0.773 1.00 97.62 118 GLN A N 1
ATOM 906 C CA . GLN A 1 118 ? -13.554 -5.096 -0.368 1.00 97.62 118 GLN A CA 1
ATOM 907 C C . GLN A 1 118 ? -12.358 -4.549 -1.158 1.00 97.62 118 GLN A C 1
ATOM 909 O O . GLN A 1 118 ? -12.403 -4.505 -2.386 1.00 97.62 118 GLN A O 1
ATOM 914 N N . SER A 1 119 ? -11.284 -4.138 -0.476 1.00 97.75 119 SER A N 1
ATOM 915 C CA . SER A 1 119 ? -10.065 -3.689 -1.154 1.00 97.75 119 SER A CA 1
ATOM 916 C C . SER A 1 119 ? -9.370 -4.849 -1.869 1.00 97.75 119 SER A C 1
ATOM 918 O O . SER A 1 119 ? -9.042 -4.723 -3.047 1.00 97.75 119 SER A O 1
ATOM 920 N N . ILE A 1 120 ? -9.225 -6.005 -1.209 1.00 98.00 120 ILE A N 1
ATOM 921 C CA . ILE A 1 120 ? -8.671 -7.227 -1.817 1.00 98.00 120 ILE A CA 1
ATOM 922 C C . ILE A 1 120 ? -9.427 -7.588 -3.099 1.00 98.00 120 ILE A C 1
ATOM 924 O O . ILE A 1 120 ? -8.798 -7.781 -4.139 1.00 98.00 120 ILE A O 1
ATOM 928 N N . ASP A 1 121 ? -10.757 -7.631 -3.043 1.00 98.12 121 ASP A N 1
ATOM 929 C CA . ASP A 1 121 ? -11.603 -7.988 -4.183 1.00 98.12 121 ASP A CA 1
ATOM 930 C C . ASP A 1 121 ? -11.471 -6.959 -5.316 1.00 98.12 121 ASP A C 1
ATOM 932 O O . ASP A 1 121 ? -11.347 -7.324 -6.489 1.00 98.12 121 ASP A O 1
ATOM 936 N N . ALA A 1 122 ? -11.413 -5.667 -4.980 1.00 98.25 122 ALA A N 1
ATOM 937 C CA . ALA A 1 122 ? -11.228 -4.603 -5.960 1.00 98.25 122 ALA A CA 1
ATOM 938 C C . ALA A 1 122 ? -9.860 -4.696 -6.662 1.00 98.25 122 ALA A C 1
ATOM 940 O O . ALA A 1 122 ? -9.786 -4.574 -7.885 1.00 98.25 122 ALA A O 1
ATOM 941 N N . TYR A 1 123 ? -8.783 -4.979 -5.928 1.00 98.50 123 TYR A N 1
ATOM 942 C CA . TYR A 1 123 ? -7.451 -5.203 -6.502 1.00 98.50 123 TYR A CA 1
ATOM 943 C C . TYR A 1 123 ? -7.354 -6.493 -7.316 1.00 98.50 123 TYR A C 1
ATOM 945 O O . TYR A 1 123 ? -6.749 -6.495 -8.393 1.00 98.50 123 TYR A O 1
ATOM 953 N N . ALA A 1 124 ? -8.023 -7.557 -6.877 1.00 98.12 124 ALA A N 1
ATOM 954 C CA . ALA A 1 124 ? -8.134 -8.784 -7.653 1.00 98.12 124 ALA A CA 1
ATOM 955 C C . ALA A 1 124 ? -8.851 -8.541 -8.993 1.00 98.12 124 ALA A C 1
ATOM 957 O O . ALA A 1 124 ? -8.399 -9.046 -10.022 1.00 98.12 124 ALA A O 1
ATOM 958 N N . SER A 1 125 ? -9.901 -7.709 -9.011 1.00 97.62 125 SER A N 1
ATOM 959 C CA . SER A 1 125 ? -10.662 -7.383 -10.231 1.00 97.62 125 SER A CA 1
ATOM 960 C C . SER A 1 125 ? -9.832 -6.674 -11.312 1.00 97.62 125 SER A C 1
ATOM 962 O O . SER A 1 125 ? -10.121 -6.811 -12.499 1.00 97.62 125 SER A O 1
ATOM 964 N N . VAL A 1 126 ? -8.758 -5.977 -10.920 1.00 97.62 126 VAL A N 1
ATOM 965 C CA . VAL A 1 126 ? -7.799 -5.339 -11.840 1.00 97.62 126 VAL A CA 1
ATOM 966 C C . VAL A 1 126 ? -6.523 -6.164 -12.044 1.00 97.62 126 VAL A C 1
ATOM 968 O O . VAL A 1 126 ? -5.546 -5.679 -12.611 1.00 97.62 126 VAL A O 1
ATOM 971 N N . GLY A 1 127 ? -6.515 -7.425 -11.605 1.00 97.06 127 GLY A N 1
ATOM 972 C CA . GLY A 1 127 ? -5.431 -8.370 -11.864 1.00 97.06 127 GLY A CA 1
ATOM 973 C C . GLY A 1 127 ? -4.233 -8.271 -10.920 1.00 97.06 127 GLY A C 1
ATOM 974 O O . GLY A 1 127 ? -3.181 -8.825 -11.242 1.00 97.06 127 GLY A O 1
ATOM 975 N N . VAL A 1 128 ? -4.362 -7.606 -9.766 1.00 98.50 128 VAL A N 1
ATOM 976 C CA . VAL A 1 128 ? -3.352 -7.665 -8.699 1.00 98.50 128 VAL A CA 1
ATOM 977 C C . VAL A 1 128 ? -3.664 -8.866 -7.801 1.00 98.50 128 VAL A C 1
ATOM 979 O O . VAL A 1 128 ? -4.650 -8.836 -7.065 1.00 98.50 128 VAL A O 1
ATOM 982 N N . PRO A 1 129 ? -2.865 -9.949 -7.837 1.00 97.25 129 PRO A N 1
ATOM 983 C CA . PRO A 1 129 ? -3.113 -11.099 -6.980 1.00 97.25 129 PRO A CA 1
ATOM 984 C C . PRO A 1 129 ? -2.846 -10.740 -5.516 1.00 97.25 129 PRO A C 1
ATOM 986 O O . PRO A 1 129 ? -1.942 -9.961 -5.214 1.00 97.25 129 PRO A O 1
ATOM 989 N N . LYS A 1 130 ? -3.570 -11.378 -4.589 1.00 96.38 130 LYS A N 1
ATOM 990 C CA . LYS A 1 130 ? -3.416 -11.138 -3.144 1.00 96.38 130 LYS A CA 1
ATOM 991 C C . LYS A 1 130 ? -1.976 -11.333 -2.643 1.00 96.38 130 LYS A C 1
ATOM 993 O O . LYS A 1 130 ? -1.508 -10.568 -1.812 1.00 96.38 130 LYS A O 1
ATOM 998 N N . SER A 1 131 ? -1.228 -12.272 -3.229 1.00 96.69 131 SER A N 1
ATOM 999 C CA . SER A 1 131 ? 0.203 -12.500 -2.952 1.00 96.69 131 SER A CA 1
ATOM 1000 C C . SER A 1 131 ? 1.134 -11.352 -3.376 1.00 96.69 131 SER A C 1
ATOM 1002 O O . SER A 1 131 ? 2.331 -11.388 -3.098 1.00 96.69 131 SER A O 1
ATOM 1004 N N . ARG A 1 132 ? 0.604 -10.331 -4.057 1.00 98.19 132 ARG A N 1
ATOM 1005 C CA . ARG A 1 132 ? 1.286 -9.083 -4.420 1.00 98.19 132 ARG A CA 1
ATOM 1006 C C . ARG A 1 132 ? 0.636 -7.852 -3.795 1.00 98.19 132 ARG A C 1
ATOM 1008 O O . ARG A 1 132 ? 1.107 -6.753 -4.063 1.00 98.19 132 ARG A O 1
ATOM 1015 N N . LEU A 1 133 ? -0.405 -8.016 -2.984 1.00 98.19 133 LEU A N 1
ATOM 1016 C CA . LEU A 1 133 ? -1.127 -6.919 -2.355 1.00 98.19 133 LEU A CA 1
ATOM 1017 C C . LEU A 1 133 ? -0.719 -6.803 -0.887 1.00 98.19 133 LEU A C 1
ATOM 1019 O O . LEU A 1 133 ? -0.880 -7.751 -0.123 1.00 98.19 133 LEU A O 1
ATOM 1023 N N . MET A 1 134 ? -0.209 -5.644 -0.494 1.00 97.44 134 MET A N 1
ATOM 1024 C CA . MET A 1 134 ? 0.096 -5.296 0.892 1.00 97.44 134 MET A CA 1
ATOM 1025 C C . MET A 1 134 ? -0.935 -4.293 1.408 1.00 97.44 134 MET A C 1
ATOM 1027 O O . MET A 1 134 ? -1.443 -3.480 0.633 1.00 97.44 134 MET A O 1
ATOM 1031 N N . LEU A 1 135 ? -1.227 -4.331 2.705 1.00 95.06 135 LEU A N 1
ATOM 1032 C CA . LEU A 1 135 ? -2.089 -3.346 3.357 1.00 95.06 135 LEU A CA 1
ATOM 1033 C C . LEU A 1 135 ? -1.246 -2.181 3.884 1.00 95.06 135 LEU A C 1
ATOM 1035 O O . LEU A 1 135 ? -0.217 -2.398 4.525 1.00 95.06 135 LEU A O 1
ATOM 1039 N N . VAL A 1 136 ? -1.705 -0.955 3.649 1.00 92.38 136 VAL A N 1
ATOM 1040 C CA . VAL A 1 136 ? -1.148 0.256 4.253 1.00 92.38 136 VAL A CA 1
ATOM 1041 C C . VAL A 1 136 ? -2.187 0.904 5.158 1.00 92.38 136 VAL A C 1
ATOM 1043 O O . VAL A 1 136 ? -3.298 1.216 4.728 1.00 92.38 136 VAL A O 1
ATOM 1046 N N . GLU A 1 137 ? -1.799 1.129 6.410 1.00 89.56 137 GLU A N 1
ATOM 1047 C CA . GLU A 1 137 ? -2.621 1.751 7.448 1.00 89.56 137 GLU A CA 1
ATOM 1048 C C . GLU A 1 137 ? -1.994 3.042 7.978 1.00 89.56 137 GLU A C 1
ATOM 1050 O O . GLU A 1 137 ? -0.774 3.233 7.957 1.00 89.56 137 GLU A O 1
ATOM 1055 N N . HIS A 1 138 ? -2.842 3.921 8.516 1.00 87.44 138 HIS A N 1
ATOM 1056 C CA . HIS A 1 138 ? -2.403 5.158 9.150 1.00 87.44 138 HIS A CA 1
ATOM 1057 C C . HIS A 1 138 ? -2.794 5.190 10.636 1.00 87.44 138 HIS A C 1
ATOM 1059 O O . HIS A 1 138 ? -3.965 5.050 11.004 1.00 87.44 138 HIS A O 1
ATOM 1065 N N . PHE A 1 139 ? -1.801 5.425 11.498 1.00 84.00 139 PHE A N 1
ATOM 1066 C CA . PHE A 1 139 ? -1.909 5.422 12.963 1.00 84.00 139 PHE A CA 1
ATOM 1067 C C . PHE A 1 139 ? -1.591 6.768 13.641 1.00 84.00 139 PHE A C 1
ATOM 1069 O O . PHE A 1 139 ? -1.549 6.857 14.865 1.00 84.00 139 PHE A O 1
ATOM 1076 N N . GLY A 1 140 ? -1.403 7.832 12.863 1.00 87.19 140 GLY A N 1
ATOM 1077 C CA . GLY A 1 140 ? -1.249 9.196 13.377 1.00 87.19 140 GLY A CA 1
ATOM 1078 C C . GLY A 1 140 ? -2.394 9.707 14.264 1.00 87.19 140 GLY A C 1
ATOM 1079 O O . GLY A 1 140 ? -3.556 9.321 14.110 1.00 87.19 140 GLY A O 1
ATOM 1080 N N . ASN A 1 141 ? -2.064 10.627 15.175 1.00 87.75 141 ASN A N 1
ATOM 1081 C CA . ASN A 1 141 ? -2.993 11.233 16.135 1.00 87.75 141 ASN A CA 1
ATOM 1082 C C . ASN A 1 141 ? -3.599 12.531 15.580 1.00 87.75 141 ASN A C 1
ATOM 1084 O O . ASN A 1 141 ? -3.240 13.635 15.999 1.00 87.75 141 ASN A O 1
ATOM 1088 N N . THR A 1 142 ? -4.504 12.384 14.615 1.00 91.31 142 THR A N 1
ATOM 1089 C CA . THR A 1 142 ? -5.178 13.482 13.910 1.00 91.31 142 THR A CA 1
ATOM 1090 C C . THR A 1 142 ? -6.384 14.046 14.644 1.00 91.31 142 THR A C 1
ATOM 1092 O O . THR A 1 142 ? -7.086 13.329 15.358 1.00 91.31 142 THR A O 1
ATOM 1095 N N . ALA A 1 143 ? -6.638 15.335 14.403 1.00 91.50 143 ALA A N 1
ATOM 1096 C CA . ALA A 1 143 ? -7.795 16.065 14.911 1.00 91.50 143 ALA A CA 1
ATOM 1097 C C . ALA A 1 143 ? -9.126 15.552 14.330 1.00 91.50 143 ALA A C 1
ATOM 1099 O O . ALA A 1 143 ? -9.158 14.852 13.315 1.00 91.50 143 ALA A O 1
ATOM 1100 N N . ALA A 1 144 ? -10.234 15.933 14.970 1.00 93.25 144 ALA A N 1
ATOM 1101 C CA . ALA A 1 144 ? -11.581 15.624 14.500 1.00 93.25 144 ALA A CA 1
ATOM 1102 C C . ALA A 1 144 ? -11.802 16.095 13.053 1.00 93.25 144 ALA A C 1
ATOM 1104 O O . ALA A 1 144 ? -11.373 17.183 12.674 1.00 93.25 144 ALA A O 1
ATOM 1105 N N . GLY A 1 145 ? -12.483 15.270 12.255 1.00 89.50 145 GLY A N 1
ATOM 1106 C CA . GLY A 1 145 ? -12.773 15.557 10.846 1.00 89.50 145 GLY A CA 1
ATOM 1107 C C . GLY A 1 145 ? -11.682 15.138 9.857 1.00 89.50 145 GLY A C 1
ATOM 1108 O O . GLY A 1 145 ? -11.912 15.236 8.656 1.00 89.50 145 GLY A O 1
ATOM 1109 N N . ALA A 1 146 ? -10.533 14.637 10.325 1.00 92.19 146 ALA A N 1
ATOM 1110 C CA . ALA A 1 146 ? -9.556 14.003 9.445 1.00 92.19 146 ALA A CA 1
ATOM 1111 C C . ALA A 1 146 ? -10.112 12.710 8.820 1.00 92.19 146 ALA A C 1
ATOM 1113 O O . ALA A 1 146 ? -10.840 11.950 9.460 1.00 92.19 146 ALA A O 1
ATOM 1114 N N . ASP A 1 147 ? -9.712 12.440 7.582 1.00 91.00 147 ASP A N 1
ATOM 1115 C CA . ASP A 1 147 ? -10.038 11.248 6.792 1.00 91.00 147 ASP A CA 1
ATOM 1116 C C . ASP A 1 147 ? -9.035 10.093 6.989 1.00 91.00 147 ASP A C 1
ATOM 1118 O O . ASP A 1 147 ? -9.160 9.034 6.378 1.00 91.00 147 ASP A O 1
ATOM 1122 N N . TRP A 1 148 ? -8.077 10.259 7.905 1.00 91.06 148 TRP A N 1
ATOM 1123 C CA . TRP A 1 148 ? -7.096 9.253 8.315 1.00 91.06 148 TRP A CA 1
ATOM 1124 C C . TRP A 1 148 ? -6.756 9.378 9.805 1.00 91.06 148 TRP A C 1
ATOM 1126 O O . TRP A 1 148 ? -7.028 10.396 10.448 1.00 91.06 148 TRP A O 1
ATOM 1136 N N . GLY A 1 149 ? -6.107 8.349 10.359 1.00 90.94 149 GLY A N 1
ATOM 1137 C CA . GLY A 1 149 ? -5.617 8.361 11.737 1.00 90.94 149 GLY A CA 1
ATOM 1138 C C . GLY A 1 149 ? -6.737 8.418 12.781 1.00 90.94 149 GLY A C 1
ATOM 1139 O O . GLY A 1 149 ? -7.852 7.947 12.549 1.00 90.94 149 GLY A O 1
ATOM 1140 N N . ARG A 1 150 ? -6.422 8.976 13.954 1.00 91.88 150 ARG A N 1
ATOM 1141 C CA . ARG A 1 150 ? -7.314 9.050 15.123 1.00 91.88 150 ARG A CA 1
ATOM 1142 C C . ARG A 1 150 ? -8.634 9.766 14.842 1.00 91.88 150 ARG A C 1
ATOM 1144 O O . ARG A 1 150 ? -9.665 9.363 15.373 1.00 91.88 150 ARG A O 1
ATOM 1151 N N . ALA A 1 151 ? -8.615 10.800 14.009 1.00 94.31 151 ALA A N 1
ATOM 1152 C CA . ALA A 1 151 ? -9.788 11.579 13.628 1.00 94.31 151 ALA A CA 1
ATOM 1153 C C . ALA A 1 151 ? -10.602 12.084 14.840 1.00 94.31 151 ALA A C 1
ATOM 1155 O O . ALA A 1 151 ? -11.833 12.062 14.837 1.00 94.31 151 ALA A O 1
ATOM 1156 N N . GLY A 1 152 ? -9.909 12.532 15.894 1.00 92.56 152 GLY A N 1
ATOM 1157 C CA . GLY A 1 152 ? -10.517 13.194 17.051 1.00 92.56 152 GLY A CA 1
ATOM 1158 C C . GLY A 1 152 ? -11.184 12.303 18.103 1.00 92.56 152 GLY A C 1
ATOM 1159 O O . GLY A 1 152 ? -11.780 12.848 19.031 1.00 92.56 152 GLY A O 1
ATOM 1160 N N . VAL A 1 153 ? -11.099 10.968 18.015 1.00 94.88 153 VAL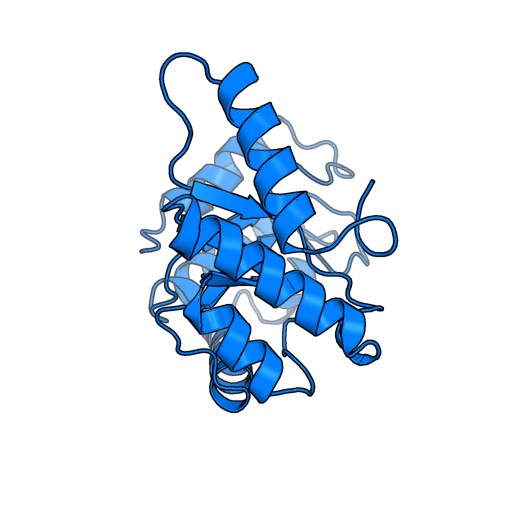 A N 1
ATOM 1161 C CA . VAL A 1 153 ? -11.622 10.092 19.088 1.00 94.88 153 VAL A CA 1
ATOM 1162 C C . VAL A 1 153 ? -10.774 10.181 20.366 1.00 94.88 153 VAL A C 1
ATOM 1164 O O . VAL A 1 153 ? -9.678 10.738 20.364 1.00 94.88 153 VAL A O 1
ATOM 1167 N N . SER A 1 154 ? -11.255 9.647 21.492 1.00 92.81 154 SER A N 1
ATOM 1168 C CA . SER A 1 154 ? -10.456 9.558 22.727 1.00 92.81 154 SER A CA 1
ATOM 1169 C C . SER A 1 154 ? -9.253 8.618 22.556 1.00 92.81 154 SER A C 1
ATOM 1171 O O . SER A 1 154 ? -9.218 7.818 21.625 1.00 92.81 154 SER A O 1
ATOM 1173 N N . GLU A 1 155 ? -8.259 8.687 23.444 1.00 87.44 155 GLU A N 1
ATOM 1174 C CA . GLU A 1 155 ? -7.084 7.802 23.369 1.00 87.44 155 GLU A CA 1
ATOM 1175 C C . GLU A 1 155 ? -7.496 6.329 23.507 1.00 87.44 155 GLU A C 1
ATOM 1177 O O . GLU A 1 155 ? -7.101 5.495 22.697 1.00 87.44 155 GLU A O 1
ATOM 1182 N N . ALA A 1 156 ? -8.376 6.024 24.465 1.00 90.06 156 ALA A N 1
ATOM 1183 C CA . ALA A 1 156 ? -8.937 4.686 24.637 1.00 90.06 156 ALA A CA 1
ATOM 1184 C C . ALA A 1 156 ? -9.711 4.222 23.390 1.00 90.06 156 ALA A C 1
ATOM 1186 O O . ALA A 1 156 ? -9.508 3.110 22.910 1.00 90.06 156 ALA A O 1
ATOM 1187 N N . GLY A 1 157 ? -10.546 5.094 22.809 1.00 92.31 157 GLY A N 1
ATOM 1188 C CA . GLY A 1 157 ? -11.237 4.797 21.553 1.00 92.31 157 GLY A CA 1
ATOM 1189 C C . GLY A 1 157 ? -10.262 4.563 20.399 1.00 92.31 157 GLY A C 1
ATOM 1190 O O . GLY A 1 157 ? -10.502 3.717 19.538 1.00 92.31 157 GLY A O 1
ATOM 1191 N N . TRP A 1 158 ? -9.130 5.266 20.391 1.00 90.94 158 TRP A N 1
ATOM 1192 C CA . TRP A 1 158 ? -8.102 5.081 19.378 1.00 90.94 158 TRP A CA 1
ATOM 1193 C C . TRP A 1 158 ? -7.376 3.744 19.513 1.00 90.94 158 TRP A C 1
ATOM 1195 O O . TRP A 1 158 ? -7.234 3.038 18.516 1.00 90.94 158 TRP A O 1
ATOM 1205 N N . LYS A 1 159 ? -6.992 3.359 20.736 1.00 88.69 159 LYS A N 1
ATOM 1206 C CA . LYS A 1 159 ? -6.394 2.047 21.031 1.00 88.69 159 LYS A CA 1
ATOM 1207 C C . LYS A 1 159 ? -7.334 0.907 20.614 1.00 88.69 159 LYS A C 1
ATOM 1209 O O . LYS A 1 159 ? -6.914 0.033 19.858 1.00 88.69 159 LYS A O 1
ATOM 1214 N N . ASN A 1 160 ? -8.621 0.994 20.962 1.00 92.25 160 ASN A N 1
ATOM 1215 C CA . ASN A 1 160 ? -9.636 0.015 20.542 1.00 92.25 160 ASN A CA 1
ATOM 1216 C C . ASN A 1 160 ? -9.773 -0.067 19.011 1.00 92.25 160 ASN A C 1
ATOM 1218 O O . ASN A 1 160 ? -9.903 -1.151 18.442 1.00 92.25 160 ASN A O 1
ATOM 1222 N N . ALA A 1 161 ? -9.711 1.074 18.318 1.00 93.50 161 ALA A N 1
ATOM 1223 C CA . ALA A 1 161 ? -9.776 1.103 16.862 1.00 93.50 161 ALA A CA 1
ATOM 1224 C C . ALA A 1 161 ? -8.522 0.520 16.190 1.00 93.50 161 ALA A C 1
ATOM 1226 O O . ALA A 1 161 ? -8.623 -0.074 15.116 1.00 93.50 161 ALA A O 1
ATOM 1227 N N . ILE A 1 162 ? -7.335 0.695 16.779 1.00 90.50 162 ILE A N 1
ATOM 1228 C CA . ILE A 1 162 ? -6.104 0.036 16.318 1.00 90.50 162 ILE A CA 1
ATOM 1229 C C . ILE A 1 162 ? -6.245 -1.480 16.477 1.00 90.50 162 ILE A C 1
ATOM 1231 O O . ILE A 1 162 ? -6.027 -2.203 15.511 1.00 90.50 162 ILE A O 1
ATOM 1235 N N . GLU A 1 163 ? -6.678 -1.958 17.643 1.00 89.69 163 GLU A N 1
ATOM 1236 C CA . GLU A 1 163 ? -6.841 -3.390 17.913 1.00 89.69 163 GLU A CA 1
ATOM 1237 C C . GLU A 1 163 ? -7.841 -4.065 16.964 1.00 89.69 163 GLU A C 1
ATOM 1239 O O . GLU A 1 163 ? -7.537 -5.115 16.387 1.00 89.69 163 GLU A O 1
ATOM 1244 N N . ALA A 1 164 ? -9.002 -3.440 16.736 1.00 92.50 164 ALA A N 1
ATOM 1245 C CA . ALA A 1 164 ? -10.016 -3.971 15.829 1.00 92.50 164 ALA A CA 1
AT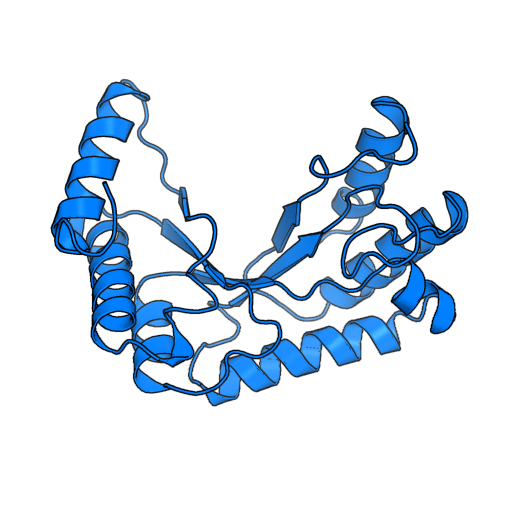OM 1246 C C . ALA A 1 164 ? -9.497 -4.090 14.386 1.00 92.50 164 ALA A C 1
ATOM 1248 O O . ALA A 1 164 ? -9.749 -5.095 13.716 1.00 92.50 164 ALA A O 1
ATOM 1249 N N . ARG A 1 165 ? -8.746 -3.085 13.913 1.00 92.44 165 ARG A N 1
ATOM 1250 C CA . ARG A 1 165 ? -8.137 -3.077 12.574 1.00 92.44 165 ARG A CA 1
ATOM 1251 C C . ARG A 1 165 ? -7.038 -4.122 12.437 1.00 92.44 165 ARG A C 1
ATOM 1253 O O . ARG A 1 165 ? -7.069 -4.900 11.488 1.00 92.44 165 ARG A O 1
ATOM 1260 N N . SER A 1 166 ? -6.117 -4.187 13.395 1.00 88.62 166 SER A N 1
ATOM 1261 C CA . SER A 1 166 ? -5.024 -5.164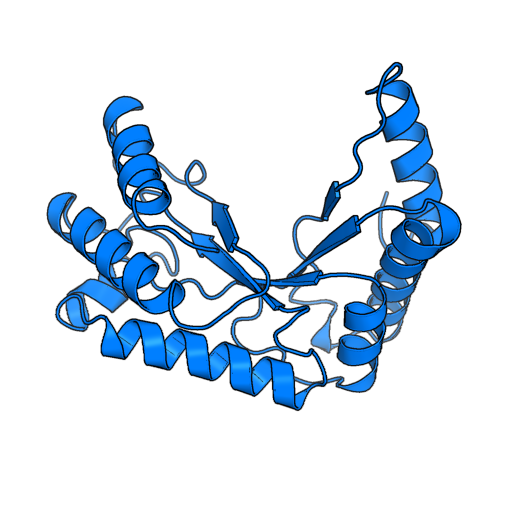 13.385 1.00 88.62 166 SER A CA 1
ATOM 1262 C C . SER A 1 166 ? -5.558 -6.599 13.407 1.00 88.62 166 SER A C 1
ATOM 1264 O O . SER A 1 166 ? -5.180 -7.408 12.563 1.00 88.62 166 SER A O 1
ATOM 1266 N N . THR A 1 167 ? -6.518 -6.893 14.291 1.00 88.75 167 THR A N 1
ATOM 1267 C CA . THR A 1 167 ? -7.178 -8.209 14.353 1.00 88.75 167 THR A CA 1
ATOM 1268 C C . THR A 1 167 ? -7.873 -8.550 13.034 1.00 88.75 167 THR A C 1
ATOM 1270 O O . THR A 1 167 ? -7.743 -9.655 12.516 1.00 88.75 167 THR A O 1
ATOM 1273 N N . ALA A 1 168 ? -8.604 -7.597 12.451 1.00 91.88 168 ALA A N 1
ATOM 1274 C CA . ALA A 1 168 ? -9.300 -7.815 11.189 1.00 91.88 168 ALA A CA 1
ATOM 1275 C C . ALA A 1 168 ? -8.351 -8.138 10.028 1.00 91.88 168 ALA A C 1
ATOM 1277 O O . ALA A 1 168 ? -8.716 -8.914 9.143 1.00 91.88 168 ALA A O 1
ATOM 1278 N N . ALA A 1 169 ? -7.165 -7.532 10.021 1.00 90.88 169 ALA A N 1
ATOM 1279 C CA . ALA A 1 169 ? -6.211 -7.645 8.933 1.00 90.88 169 ALA A CA 1
ATOM 1280 C C . ALA A 1 169 ? -5.372 -8.937 8.989 1.00 90.88 169 ALA A C 1
ATOM 1282 O O . ALA A 1 169 ? -5.048 -9.484 7.932 1.00 90.88 169 ALA A O 1
ATOM 1283 N N . GLY A 1 170 ? -5.080 -9.451 10.193 1.00 86.06 170 GLY A N 1
ATOM 1284 C CA . GLY A 1 170 ? -4.253 -10.650 10.404 1.00 86.06 170 GLY A CA 1
ATOM 1285 C C . GLY A 1 170 ? -4.748 -11.902 9.670 1.00 86.06 170 GLY A C 1
ATOM 1286 O O . GLY A 1 170 ? -3.943 -12.656 9.129 1.00 86.06 170 GLY A O 1
ATOM 1287 N N . ASP A 1 171 ? -6.066 -12.069 9.538 1.00 79.38 171 ASP A N 1
ATOM 1288 C CA . ASP A 1 171 ? -6.668 -13.267 8.927 1.00 79.38 171 ASP A CA 1
ATOM 1289 C C . ASP A 1 171 ? -6.842 -13.184 7.402 1.00 79.38 171 ASP A C 1
ATOM 1291 O O . ASP A 1 171 ? -7.256 -14.150 6.758 1.00 79.38 171 ASP A O 1
ATOM 1295 N N . LEU A 1 172 ? -6.581 -12.026 6.792 1.00 90.19 172 LEU A N 1
ATOM 1296 C CA . LEU A 1 172 ? -6.932 -11.798 5.386 1.00 90.19 172 LEU A CA 1
ATOM 1297 C C . LEU A 1 172 ? -5.843 -12.234 4.402 1.00 90.19 172 LEU A C 1
ATOM 1299 O O . LEU A 1 172 ? -6.114 -12.409 3.208 1.00 90.19 172 LEU A O 1
ATOM 1303 N N . GLY A 1 173 ? -4.628 -12.485 4.893 1.00 90.00 173 GLY A N 1
ATOM 1304 C CA . GLY A 1 173 ? -3.522 -13.006 4.092 1.00 90.00 173 GLY A CA 1
ATOM 1305 C C . GLY A 1 173 ? -3.031 -12.027 3.027 1.00 90.00 173 GLY A C 1
ATOM 1306 O O . GLY A 1 173 ? -2.781 -12.442 1.893 1.00 90.00 173 GLY A O 1
ATOM 1307 N N . PHE A 1 174 ? -2.937 -10.737 3.368 1.00 93.81 174 PHE A N 1
ATOM 1308 C CA . PHE A 1 174 ? -2.132 -9.783 2.600 1.00 93.81 174 PHE A CA 1
ATOM 1309 C C . PHE A 1 174 ? -0.680 -10.275 2.511 1.00 93.81 174 PHE A C 1
ATOM 1311 O O . PHE A 1 174 ? -0.197 -10.988 3.386 1.00 93.81 174 PHE A O 1
ATOM 1318 N N . ALA A 1 175 ? 0.035 -9.866 1.465 1.00 94.69 175 ALA A N 1
ATOM 1319 C CA . ALA A 1 175 ? 1.451 -10.185 1.275 1.00 94.69 175 ALA A CA 1
ATOM 1320 C C . ALA A 1 175 ? 2.386 -9.487 2.282 1.00 94.69 175 ALA A C 1
ATOM 1322 O O . ALA A 1 175 ? 3.588 -9.745 2.292 1.00 94.69 175 ALA A O 1
ATOM 1323 N N . GLY A 1 176 ? 1.840 -8.567 3.073 1.00 91.38 176 GLY A N 1
ATOM 1324 C CA . GLY A 1 176 ? 2.498 -7.900 4.183 1.00 91.38 176 GLY A CA 1
ATOM 1325 C C . GLY A 1 176 ? 1.816 -6.575 4.503 1.00 91.38 176 GLY A C 1
ATOM 1326 O O . GLY A 1 176 ? 0.818 -6.201 3.873 1.00 91.38 176 GLY A O 1
ATOM 1327 N N . PHE A 1 177 ? 2.376 -5.858 5.472 1.00 89.25 177 PHE A N 1
ATOM 1328 C CA . PHE A 1 177 ? 1.760 -4.661 6.029 1.00 89.25 177 PHE A CA 1
ATOM 1329 C C . PHE A 1 177 ? 2.742 -3.503 6.170 1.00 89.25 177 PHE A C 1
ATOM 1331 O O . PHE A 1 177 ? 3.930 -3.691 6.436 1.00 89.25 177 PHE A O 1
ATOM 1338 N N . ILE A 1 178 ? 2.227 -2.289 6.008 1.00 88.25 178 ILE A N 1
ATOM 1339 C CA . ILE A 1 178 ? 2.968 -1.038 6.151 1.00 88.25 178 ILE A CA 1
ATOM 1340 C C . ILE A 1 178 ? 2.117 -0.091 6.980 1.00 88.25 178 ILE A C 1
ATOM 1342 O O . ILE A 1 178 ? 0.899 -0.030 6.827 1.00 88.25 178 ILE A O 1
ATOM 1346 N N . SER A 1 179 ? 2.760 0.677 7.849 1.00 83.38 179 SER A N 1
ATOM 1347 C CA . SER A 1 179 ? 2.051 1.637 8.677 1.00 83.38 179 SER A CA 1
ATOM 1348 C C . SER A 1 179 ? 2.746 2.985 8.734 1.00 83.38 179 SER A C 1
ATOM 1350 O O . SER A 1 179 ? 3.956 3.049 8.966 1.00 83.38 179 SER A O 1
ATOM 1352 N N . TYR A 1 180 ? 1.961 4.053 8.653 1.00 79.19 180 TYR A N 1
ATOM 1353 C CA . TYR A 1 180 ? 2.394 5.407 8.974 1.00 79.19 180 TYR A CA 1
ATOM 1354 C C . TYR A 1 180 ? 1.895 5.785 10.370 1.00 79.19 180 TYR A C 1
ATOM 1356 O O . TYR A 1 180 ? 0.714 6.044 10.570 1.00 79.19 180 TYR A O 1
ATOM 1364 N N . SER A 1 181 ? 2.775 5.820 11.367 1.00 68.88 181 SER A N 1
ATOM 1365 C CA . SER A 1 181 ? 2.390 6.126 12.759 1.00 68.88 181 SER A CA 1
ATOM 1366 C C . SER A 1 181 ? 2.868 7.490 13.259 1.00 68.88 181 SER A C 1
ATOM 1368 O O . SER A 1 181 ? 2.324 8.018 14.225 1.00 68.88 181 SER A O 1
ATOM 1370 N N . TRP A 1 182 ? 3.858 8.087 12.591 1.00 64.25 182 TRP A N 1
ATOM 1371 C CA . TRP A 1 182 ? 4.532 9.306 13.060 1.00 64.25 182 TRP A CA 1
ATOM 1372 C C . TRP A 1 182 ? 4.043 10.592 12.383 1.00 64.25 182 TRP A C 1
ATOM 1374 O O . TRP A 1 182 ? 4.314 11.683 12.886 1.00 64.25 182 TRP A O 1
ATOM 1384 N N . ALA A 1 183 ? 3.321 10.479 11.266 1.00 63.22 183 ALA A N 1
ATOM 1385 C CA . ALA A 1 183 ? 2.669 11.615 10.626 1.00 63.22 183 ALA A CA 1
ATOM 1386 C C . ALA A 1 183 ? 1.444 12.041 11.455 1.00 63.22 183 ALA A C 1
ATOM 1388 O O . ALA A 1 183 ? 0.605 11.213 11.790 1.00 63.22 183 ALA A O 1
ATOM 1389 N N . GLY A 1 184 ? 1.345 13.326 11.807 1.00 68.81 184 GLY A N 1
ATOM 1390 C CA . GLY A 1 184 ? 0.242 13.869 12.612 1.00 68.81 184 GLY A CA 1
ATOM 1391 C C . GLY A 1 184 ? 0.372 13.613 14.120 1.00 68.81 184 GLY A C 1
ATOM 1392 O O . GLY A 1 184 ? 0.336 12.476 14.595 1.00 68.81 184 GLY A O 1
ATOM 1393 N N . ASN A 1 185 ? 0.501 14.698 14.888 1.00 78.94 185 ASN A N 1
ATOM 1394 C CA . ASN A 1 185 ? 0.411 14.694 16.351 1.00 78.94 185 ASN A CA 1
ATOM 1395 C C . ASN A 1 185 ? -0.358 15.920 16.862 1.00 78.94 185 ASN A C 1
ATOM 1397 O O . ASN A 1 185 ? 0.083 16.615 17.773 1.00 78.94 185 ASN A O 1
ATOM 1401 N N . GLN A 1 186 ? -1.488 16.230 16.230 1.00 78.31 186 GLN A N 1
ATOM 1402 C CA . GLN A 1 186 ? -2.289 17.409 16.564 1.00 78.31 186 GLN A CA 1
ATOM 1403 C C . GLN A 1 186 ? -2.883 17.330 17.979 1.00 78.31 186 GLN A C 1
ATOM 1405 O O . GLN A 1 186 ? -3.218 18.356 18.556 1.00 78.31 186 GLN A O 1
ATOM 1410 N N . HIS A 1 187 ? -2.967 16.125 18.549 1.00 70.62 187 HIS A N 1
ATOM 1411 C CA . HIS A 1 187 ? -3.360 15.900 19.941 1.00 70.62 187 HIS A CA 1
ATOM 1412 C C . HIS A 1 187 ? -2.206 16.001 20.952 1.00 70.62 187 HIS A C 1
ATOM 1414 O O . HIS A 1 187 ? -2.449 15.857 22.144 1.00 70.62 187 HIS A O 1
ATOM 1420 N N . GLY A 1 188 ? -0.968 16.256 20.513 1.00 77.50 188 GLY A N 1
ATOM 1421 C CA . GLY A 1 188 ? 0.167 16.434 21.422 1.00 77.50 188 GLY A CA 1
ATOM 1422 C C . GLY A 1 188 ? 0.541 15.177 22.213 1.00 77.50 188 GLY A C 1
ATOM 1423 O O . GLY A 1 188 ? 1.082 15.290 23.309 1.00 77.50 188 GLY A O 1
ATOM 1424 N N . GLU A 1 189 ? 0.268 13.986 21.673 1.00 80.50 189 GLU A N 1
ATOM 1425 C CA . GLU A 1 189 ? 0.585 12.722 22.337 1.00 80.50 189 GLU A CA 1
ATOM 1426 C C . GLU A 1 189 ? 2.085 12.590 22.588 1.00 80.50 189 GLU A C 1
ATOM 1428 O O . GLU A 1 189 ? 2.923 12.971 21.757 1.00 80.50 189 GLU A O 1
ATOM 1433 N N . THR A 1 190 ? 2.419 12.009 23.738 1.00 80.94 190 THR A N 1
ATOM 1434 C CA . THR A 1 190 ? 3.808 11.773 24.124 1.00 80.94 190 THR A CA 1
ATOM 1435 C C . THR A 1 190 ? 4.454 10.734 23.207 1.00 80.94 190 THR A C 1
ATOM 1437 O O . THR A 1 190 ? 3.790 9.877 22.618 1.00 80.94 190 THR A O 1
ATOM 1440 N N . GLN A 1 191 ? 5.784 10.763 23.100 1.00 77.31 191 GLN A N 1
ATOM 1441 C CA . GLN A 1 191 ? 6.516 9.736 22.358 1.00 77.31 191 GLN A CA 1
ATOM 1442 C C . GLN A 1 191 ? 6.221 8.325 22.894 1.00 77.31 191 GLN A C 1
ATOM 1444 O O . GLN A 1 191 ? 6.083 7.405 22.092 1.00 77.31 191 GLN A O 1
ATOM 1449 N N . ALA A 1 192 ? 6.073 8.172 24.214 1.00 78.69 192 ALA A N 1
ATOM 1450 C CA . ALA A 1 192 ? 5.738 6.903 24.855 1.00 78.69 192 ALA A CA 1
ATOM 1451 C C . ALA A 1 192 ? 4.370 6.372 24.396 1.00 78.69 192 ALA A C 1
ATOM 1453 O O . ALA A 1 192 ? 4.303 5.244 23.918 1.00 78.69 192 ALA A O 1
ATOM 1454 N N . ASN A 1 193 ? 3.321 7.201 24.418 1.00 73.81 193 ASN A N 1
ATOM 1455 C CA . ASN A 1 193 ? 1.977 6.803 23.977 1.00 73.81 193 ASN A CA 1
ATOM 1456 C C . ASN A 1 193 ? 1.953 6.404 22.495 1.00 73.81 193 ASN A C 1
ATOM 1458 O O . ASN A 1 193 ? 1.299 5.439 22.103 1.00 73.81 193 ASN A O 1
ATOM 1462 N N . ARG A 1 194 ? 2.703 7.117 21.644 1.00 75.00 194 ARG A N 1
ATOM 1463 C CA . ARG A 1 194 ? 2.808 6.755 20.221 1.00 75.00 194 ARG A CA 1
ATOM 1464 C C . ARG A 1 194 ? 3.578 5.454 20.002 1.00 75.00 194 ARG A C 1
ATOM 1466 O O . ARG A 1 194 ? 3.215 4.695 19.110 1.00 75.00 194 ARG A O 1
ATOM 1473 N N . ILE A 1 195 ? 4.615 5.186 20.798 1.00 73.00 195 ILE A N 1
ATOM 1474 C CA . ILE A 1 195 ? 5.329 3.900 20.778 1.00 73.00 195 ILE A CA 1
ATOM 1475 C C . ILE A 1 195 ? 4.410 2.776 21.261 1.00 73.00 195 ILE A C 1
ATOM 1477 O O . ILE A 1 195 ? 4.384 1.723 20.635 1.00 73.00 195 ILE A O 1
ATOM 1481 N N . GLU A 1 196 ? 3.623 2.995 22.313 1.00 73.31 196 GLU A N 1
ATOM 1482 C CA . GLU A 1 196 ? 2.651 2.016 22.808 1.00 73.31 196 GLU A CA 1
ATOM 1483 C C . GLU A 1 196 ? 1.601 1.684 21.738 1.00 73.31 196 GLU A C 1
ATOM 1485 O O . GLU A 1 196 ? 1.359 0.513 21.474 1.00 73.31 196 GLU A O 1
ATOM 1490 N N . ALA A 1 197 ? 1.058 2.689 21.043 1.00 70.50 197 ALA A N 1
ATOM 1491 C CA . ALA A 1 197 ? 0.125 2.482 19.933 1.00 70.50 197 ALA A CA 1
ATOM 1492 C C . ALA A 1 197 ? 0.743 1.668 18.774 1.00 70.50 197 ALA A C 1
ATOM 1494 O O . ALA A 1 197 ? 0.066 0.840 18.162 1.00 70.50 197 ALA A O 1
ATOM 1495 N N . ILE A 1 198 ? 2.038 1.860 18.491 1.00 68.56 198 ILE A N 1
ATOM 1496 C CA . ILE A 1 198 ? 2.798 1.014 17.553 1.00 68.56 198 ILE A CA 1
ATOM 1497 C C . ILE A 1 198 ? 2.960 -0.403 18.119 1.00 68.56 198 ILE A C 1
ATOM 1499 O O . ILE A 1 198 ? 2.843 -1.377 17.380 1.00 68.56 198 ILE A O 1
ATOM 1503 N N . GLY A 1 199 ? 3.194 -0.527 19.425 1.00 65.00 199 GLY A N 1
ATOM 1504 C CA . GLY A 1 199 ? 3.253 -1.798 20.141 1.00 65.00 199 GLY A CA 1
ATOM 1505 C C . GLY A 1 199 ? 1.948 -2.587 20.046 1.00 65.00 199 GLY A C 1
ATOM 1506 O O . GLY A 1 199 ? 1.993 -3.777 19.765 1.00 65.00 199 GLY A O 1
ATOM 1507 N N . THR A 1 200 ? 0.788 -1.939 20.178 1.00 67.19 200 THR A N 1
ATOM 1508 C CA . THR A 1 200 ? -0.532 -2.571 19.990 1.00 67.19 200 THR A CA 1
ATOM 1509 C C . THR A 1 200 ? -0.689 -3.157 18.587 1.00 67.19 200 THR A C 1
ATOM 1511 O O . THR A 1 200 ? -1.268 -4.227 18.421 1.00 67.19 200 THR A O 1
ATOM 1514 N N . TYR A 1 201 ? -0.144 -2.485 17.572 1.00 62.69 201 TYR A N 1
ATOM 1515 C CA . TYR A 1 201 ? -0.113 -2.996 16.205 1.00 62.69 201 TYR A CA 1
ATOM 1516 C C . TYR A 1 201 ? 0.859 -4.174 16.043 1.00 62.69 201 TYR A C 1
ATOM 1518 O O . TYR A 1 201 ? 0.491 -5.188 15.466 1.00 62.69 201 TYR A O 1
ATOM 1526 N N . ALA A 1 202 ? 2.076 -4.065 16.583 1.00 59.06 202 ALA A N 1
ATOM 1527 C CA . ALA A 1 202 ? 3.111 -5.093 16.460 1.00 59.06 202 ALA A CA 1
ATOM 1528 C C . ALA A 1 202 ? 2.849 -6.352 17.311 1.00 59.06 202 ALA A C 1
ATOM 1530 O O . ALA A 1 202 ? 3.357 -7.424 16.991 1.00 59.06 202 ALA A O 1
ATOM 1531 N N . ALA A 1 203 ? 2.083 -6.230 18.400 1.00 60.94 203 ALA A N 1
ATOM 1532 C CA . ALA A 1 203 ? 1.713 -7.340 19.279 1.00 60.94 203 ALA A CA 1
ATOM 1533 C C . ALA A 1 203 ? 0.661 -8.266 18.650 1.00 60.94 203 ALA A C 1
ATOM 1535 O O . ALA A 1 203 ? 0.574 -9.440 19.009 1.00 60.94 203 ALA A O 1
ATOM 1536 N N . GLN A 1 204 ? -0.116 -7.756 17.694 1.00 59.16 204 GLN A N 1
ATOM 1537 C CA . GLN A 1 204 ? -0.958 -8.573 16.833 1.00 59.16 204 GLN A CA 1
ATOM 1538 C C . GLN A 1 204 ? -0.044 -9.151 15.750 1.00 59.16 204 GLN A C 1
ATOM 1540 O O . GLN A 1 204 ? 0.563 -8.398 14.992 1.00 59.16 204 GLN A O 1
ATOM 1545 N N . SER A 1 205 ? 0.123 -10.477 15.710 1.00 49.34 205 SER A N 1
ATOM 1546 C CA . SER A 1 205 ? 0.972 -11.143 14.713 1.00 49.34 205 SER A CA 1
ATOM 1547 C C . SER A 1 205 ? 0.364 -10.991 13.320 1.00 49.34 205 SER A C 1
ATOM 1549 O O . SER A 1 205 ? -0.379 -11.845 12.845 1.00 49.34 205 SER A O 1
ATOM 1551 N N . LEU A 1 206 ? 0.650 -9.864 12.684 1.00 53.78 206 LEU A N 1
ATOM 1552 C CA . LEU A 1 206 ? 0.392 -9.642 11.276 1.00 53.78 206 LEU A CA 1
ATOM 1553 C C . LEU A 1 206 ? 1.471 -10.399 10.480 1.00 53.78 206 LEU A C 1
ATOM 1555 O O . LEU A 1 206 ? 2.642 -10.306 10.858 1.00 53.78 206 LEU A O 1
ATOM 1559 N N . PRO A 1 207 ? 1.103 -11.183 9.449 1.00 45.38 207 PRO A N 1
ATOM 1560 C CA . PRO A 1 207 ? 2.076 -11.923 8.647 1.00 45.38 207 PRO A CA 1
ATOM 1561 C C . PRO A 1 207 ? 3.137 -11.039 7.974 1.00 45.38 207 PRO A C 1
ATOM 1563 O O . PRO A 1 207 ? 2.824 -9.882 7.598 1.00 45.38 207 PRO A O 1
#

Radius of gyration: 17.98 Å; chains: 1; bounding box: 48×31×45 Å

Foldseek 3Di:
DDPPPDALLVVLVVVQVVQCVVCVPDRDQEDEDPEDDPVCLVPPPRSLNRLLNNLCNCCPVVVHAYEYEYADLANPDDLVSLQSNLVRYQYEYEQFDELVNCVVVVLALVVLLVSNVVSQVRSVVSNNHQLRYEYEYEAADDDAPDPHHHNNDDLVSSLSNLLSNLSSQQPPRHNYYHYHQPPYDPVVDDPVSSVVSVVSNVVRPRD

pLDDT: mean 90.93, std 10.68, range [45.38, 98.75]